Protein AF-A0A259NGF2-F1 (afdb_monomer)

Solvent-accessible surface area (backbone atoms only — not comparable to full-atom values): 19649 Å² total; per-residue (Å²): 135,85,72,64,68,52,75,46,75,50,75,58,101,87,48,76,48,79,45,76,46,50,51,62,64,64,76,50,64,37,32,27,68,75,97,72,79,84,82,72,77,54,43,56,58,36,46,52,49,47,63,72,70,67,74,50,54,93,44,40,36,38,16,51,45,33,47,58,28,51,55,62,49,45,49,50,32,58,52,32,48,49,57,70,50,36,48,22,69,41,73,74,55,85,79,65,68,74,64,98,78,68,91,61,88,52,49,34,43,91,66,33,45,16,44,72,60,37,75,73,42,73,38,68,68,48,46,49,51,53,49,51,53,52,50,57,43,50,52,48,24,52,55,27,36,69,77,36,72,40,26,75,65,43,37,44,37,36,19,17,69,49,57,68,31,48,53,45,19,56,52,27,43,56,56,57,71,52,64,61,83,47,62,68,43,74,34,50,57,77,74,58,69,50,68,95,72,47,66,50,35,41,34,52,36,57,61,92,50,71,72,71,51,59,81,61,75,61,81,92,67,94,71,80,87,76,83,85,73,88,77,91,73,91,79,92,74,81,74,69,74,73,54,73,82,62,63,84,75,62,84,82,75,53,68,70,62,51,51,52,55,59,70,70,67,62,85,68,58,67,67,57,50,50,47,37,33,51,39,33,51,44,43,54,74,62,37,30,49,21,42,38,35,42,40,36,65,60,85,58,48,45,67,46,27,70,44,78,63,76,43,77,43,85,46,65,68,76,94,44,67,29,32,40,35,30,32,74,28,61,61,78,76,90,126

Sequence (335 aa):
AFPDVRVQAHLTATQITIYLDTSGEALFKRGWRDEKGDAPLKENLAAGILSLTGWRPSQTLFDPMCGSGTFLIEAAQTALSIPPGAIRAGMYGDDAKPSRLAYRPLVTSAHGFGFQRLKPFNDASEQKRWAALKEAALAQMLEKRQQYPDAQSLGISGGDINERLVAMFKGNWQRAQLPDLPVIRQIDALASRPPQNAKDGVMLLNPPYGERLVIKGGRGRDRQSEEDAYDDAEMTEDRFAQNVETGRQSAKRSSRESLKKLQAQEEQDPQFVEFLRQFGQHLKDAFGGWSVFVLTADMALPGQLRIKESKRTPLFNGPLECRLFKFEMHQKRDS

Secondary structure (DSSP, 8-state):
---SS-EEEEE-SS-EEEEE-SS-S-TT--S-----SS-PPPHHHHHHHHHHHT--TTS-EEETT-TT-HHHHHHHHHHTT--TTTTTTTTT-TTS---TT-SS--S-TTT--GGGGSGGGGSHHHHHHHHHHHHHHHHHHHHHHHHS-STTTTTEEEEES-HHHHHHHHHHHHHTT-SSPPEEEE--GGG---GGG-SSEEEEE----THHHHTT-S--------------------SSTTHHHHTTTSTTTSHHHHHHHHHTS----HHHHHHHHHHHHHHHHH-TTEEEEEEES-TTHHHHHT---SEEEEEEETTEEEEEEEEE-PPPP--

Foldseek 3Di:
DQDLWDWDWDDDPPDIDIDTFQARPDLLLLLLADPDDDQDFGLVVLLVVCVVLVDDQQFAEEEAAQQLNSNLLSLLCVLLLPDSNCQLCCLPPPPPPDPPPPPDDRNGVVSHTSNCSDPVVVDPVNVVVSVVVSVVSVVSNVVSCVCVVAQVSSNYEYEHLDPVRLVSNLSSCVSSVGHDDHHYYNDHLLPDFRPPLDLEGEYAYEDDDDPNVVVVPDPDDDDDDDDPDPDDDDDDDDPPVVCPPPPPPPPPPPDPVVVVVVLVPDPPDPVVLVVLCSSLVSCLVHHAHYKYKYKDLDPCSCVSSVFDFPDWDWDDRDPGIIITTIGHHHHDPDD

Radius of gyration: 23.26 Å; Cα contacts (8 Å, |Δi|>4): 456; chains: 1; bounding box: 51×64×57 Å

Nearest PDB structures (foldseek):
  3v97-assembly1_A  TM=9.113E-01  e=1.843E-18  Escherichia coli K-12
  3v8v-assembly1_A  TM=9.005E-01  e=4.287E-18  Escherichia coli K-12
  3v97-assembly2_B  TM=8.957E-01  e=2.746E-17  Escherichia coli K-12
  3ldg-assembly1_A  TM=8.873E-01  e=2.331E-16  Streptococcus mutans UA159
  3v8v-assembly2_B  TM=8.646E-01  e=2.215E-15  Escherichia coli K-12

Mean predicted aligned error: 11.28 Å

pLDDT: mean 79.69, std 23.45, range [25.38, 98.69]

Structure (mmCIF, N/CA/C/O backbone):
data_AF-A0A259NGF2-F1
#
_entry.id   AF-A0A259NGF2-F1
#
loop_
_atom_site.group_PDB
_atom_site.id
_atom_site.type_symbol
_atom_site.label_atom_id
_atom_site.label_alt_id
_atom_site.label_comp_id
_atom_site.label_asym_id
_atom_site.label_entity_id
_atom_site.label_seq_id
_atom_site.pdbx_PDB_ins_code
_atom_site.Cartn_x
_atom_site.Cartn_y
_atom_site.Cartn_z
_atom_site.occupancy
_atom_site.B_iso_or_equiv
_atom_site.auth_seq_id
_atom_site.auth_comp_id
_atom_site.auth_asym_id
_atom_site.auth_atom_id
_atom_site.pdbx_PDB_model_num
ATOM 1 N N . ALA A 1 1 ? 22.163 -18.929 -14.185 1.00 46.19 1 ALA A N 1
ATOM 2 C CA . ALA A 1 1 ? 22.194 -17.910 -15.259 1.00 46.19 1 ALA A CA 1
ATOM 3 C C . ALA A 1 1 ? 20.908 -17.086 -15.205 1.00 46.19 1 ALA A C 1
ATOM 5 O O . ALA A 1 1 ? 19.847 -17.683 -15.067 1.00 46.19 1 ALA A O 1
ATOM 6 N N . PHE A 1 2 ? 20.970 -15.751 -15.264 1.00 54.75 2 PHE A N 1
ATOM 7 C CA . PHE A 1 2 ? 19.768 -14.917 -15.408 1.00 54.75 2 PHE A CA 1
ATOM 8 C C . PHE A 1 2 ? 19.448 -14.794 -16.902 1.00 54.75 2 PHE A C 1
ATOM 10 O O . PHE A 1 2 ? 20.276 -14.247 -17.625 1.00 54.75 2 PHE A O 1
ATOM 17 N N . PRO A 1 3 ? 18.311 -15.321 -17.392 1.00 65.69 3 PRO A N 1
ATOM 18 C CA . PRO A 1 3 ? 17.988 -15.225 -18.807 1.00 65.69 3 PRO A CA 1
ATOM 19 C C . PRO A 1 3 ? 17.717 -13.767 -19.180 1.00 65.69 3 PRO A C 1
ATOM 21 O O . PRO A 1 3 ? 16.955 -13.077 -18.493 1.00 65.69 3 PRO A O 1
ATOM 24 N N . ASP A 1 4 ? 18.286 -13.319 -20.298 1.00 69.06 4 ASP A N 1
ATOM 25 C CA . ASP A 1 4 ? 18.030 -11.977 -20.825 1.00 69.06 4 ASP A CA 1
ATOM 26 C C . ASP A 1 4 ? 16.548 -11.779 -21.154 1.00 69.06 4 ASP A C 1
ATOM 28 O O . ASP A 1 4 ? 15.986 -10.699 -20.960 1.00 69.06 4 ASP A O 1
ATOM 32 N N . VAL A 1 5 ? 15.903 -12.868 -21.577 1.00 74.44 5 VAL A N 1
ATOM 33 C CA . VAL A 1 5 ? 14.526 -12.917 -22.051 1.00 74.44 5 VAL A CA 1
ATOM 34 C C . VAL A 1 5 ? 13.816 -14.115 -21.432 1.00 74.44 5 VAL A C 1
ATOM 36 O O . VAL A 1 5 ? 14.257 -15.251 -21.595 1.00 74.44 5 VAL A O 1
ATOM 39 N N . ARG A 1 6 ? 12.692 -13.884 -20.747 1.00 83.44 6 ARG A N 1
ATOM 40 C CA . ARG A 1 6 ? 11.814 -14.964 -20.275 1.00 83.44 6 ARG A CA 1
ATOM 41 C C . ARG A 1 6 ? 10.646 -15.113 -21.250 1.00 83.44 6 ARG A C 1
ATOM 43 O O . ARG A 1 6 ? 9.921 -14.154 -21.509 1.00 83.44 6 ARG A O 1
ATOM 50 N N . VAL A 1 7 ? 10.472 -16.317 -21.786 1.00 89.00 7 VAL A N 1
ATOM 51 C CA . VAL A 1 7 ? 9.309 -16.696 -22.597 1.00 89.00 7 VAL A CA 1
ATOM 52 C C . VAL A 1 7 ? 8.397 -17.539 -21.720 1.00 89.00 7 VAL A C 1
ATOM 54 O O . VAL A 1 7 ? 8.854 -18.494 -21.097 1.00 89.00 7 VAL A O 1
ATOM 57 N N . GLN A 1 8 ? 7.121 -17.178 -21.648 1.00 90.56 8 GLN A N 1
ATOM 58 C CA . GLN A 1 8 ? 6.124 -17.934 -20.895 1.00 90.56 8 GLN A CA 1
ATOM 59 C C . GLN A 1 8 ? 5.075 -18.502 -21.840 1.00 90.56 8 GLN A C 1
ATOM 61 O O . GLN A 1 8 ? 4.723 -17.870 -22.832 1.00 90.56 8 GLN A O 1
ATOM 66 N N 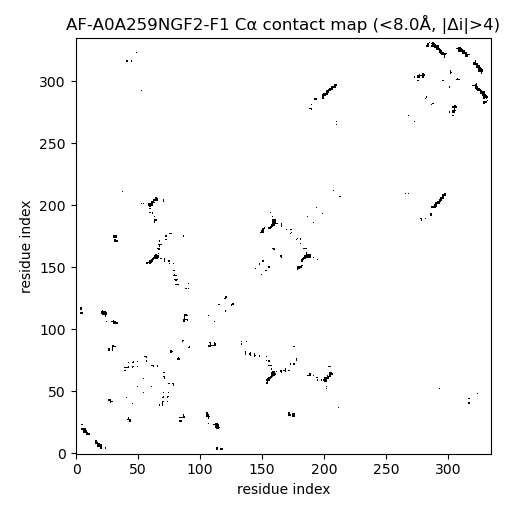. ALA A 1 9 ? 4.545 -19.676 -21.517 1.00 94.44 9 ALA A N 1
ATOM 67 C CA . ALA A 1 9 ? 3.420 -20.263 -22.228 1.00 94.44 9 ALA A CA 1
ATOM 68 C C . ALA A 1 9 ? 2.280 -20.523 -21.242 1.00 94.44 9 ALA A C 1
ATOM 70 O O . ALA A 1 9 ? 2.488 -21.119 -20.187 1.00 94.44 9 ALA A O 1
ATOM 71 N N . HIS A 1 10 ? 1.075 -20.085 -21.594 1.00 96.19 10 HIS A N 1
ATOM 72 C CA . HIS A 1 10 ? -0.148 -20.441 -20.888 1.00 96.19 10 HIS A CA 1
ATOM 73 C C . HIS A 1 10 ? -0.934 -21.431 -21.739 1.00 96.19 10 HIS A C 1
ATOM 75 O O . HIS A 1 10 ? -1.321 -21.119 -22.868 1.00 96.19 10 HIS A O 1
ATOM 81 N N . LEU A 1 11 ? -1.150 -22.625 -21.194 1.00 97.31 11 LEU A N 1
ATOM 82 C CA . LEU A 1 11 ? -1.858 -23.703 -21.864 1.00 97.31 11 LEU A CA 1
ATOM 83 C C . LEU A 1 11 ? -3.270 -23.816 -21.289 1.00 97.31 11 LEU A C 1
ATOM 85 O O . LEU A 1 11 ? -3.462 -23.925 -20.080 1.00 97.31 11 LEU A O 1
ATOM 89 N N . THR A 1 12 ? -4.255 -23.830 -22.175 1.00 95.88 12 THR A N 1
ATOM 90 C CA . THR A 1 12 ? -5.617 -24.285 -21.882 1.00 95.88 12 THR A CA 1
ATOM 91 C C . THR A 1 12 ? -5.826 -25.663 -22.513 1.00 95.88 12 THR A C 1
ATOM 93 O O . THR A 1 12 ? -4.924 -26.199 -23.154 1.00 95.88 12 THR A O 1
ATOM 96 N N . ALA A 1 13 ? -7.019 -26.246 -22.376 1.00 96.38 13 ALA A N 1
ATOM 97 C CA . ALA A 1 13 ? -7.318 -27.557 -22.957 1.00 96.38 13 ALA A CA 1
ATOM 98 C C . ALA A 1 13 ? -7.121 -27.625 -24.487 1.00 96.38 13 ALA A C 1
ATOM 100 O O . ALA A 1 13 ? -6.905 -28.710 -25.018 1.00 96.38 13 ALA A O 1
ATOM 101 N N . THR A 1 14 ? -7.212 -26.494 -25.196 1.00 97.50 14 THR A N 1
ATOM 102 C CA . THR A 1 14 ? -7.206 -26.457 -26.670 1.00 97.50 14 THR A CA 1
ATOM 103 C C . THR A 1 14 ? -6.324 -25.364 -27.270 1.00 97.50 14 THR A C 1
ATOM 105 O O . THR A 1 14 ? -6.258 -25.245 -28.490 1.00 97.50 14 THR A O 1
ATOM 108 N N . GLN A 1 15 ? -5.679 -24.528 -26.453 1.00 97.81 15 GLN A N 1
ATOM 109 C CA . GLN A 1 15 ? -4.900 -23.382 -26.929 1.00 97.81 15 GLN A CA 1
ATOM 110 C C . GLN A 1 15 ? -3.622 -23.208 -26.121 1.00 97.81 15 GLN A C 1
ATOM 112 O O . GLN A 1 15 ? -3.620 -23.403 -24.905 1.00 97.81 15 GLN A O 1
ATOM 117 N N . ILE A 1 16 ? -2.571 -22.759 -26.803 1.00 97.50 16 ILE A N 1
ATOM 118 C CA . ILE A 1 16 ? -1.330 -22.297 -26.189 1.00 97.50 16 ILE A CA 1
ATOM 119 C C . ILE A 1 16 ? -1.172 -20.820 -26.534 1.00 97.50 16 ILE A C 1
ATOM 121 O O . ILE A 1 16 ? -1.153 -20.460 -27.711 1.00 97.50 16 ILE A O 1
ATOM 125 N N . THR A 1 17 ? -1.025 -19.978 -25.515 1.00 97.50 17 THR A N 1
ATOM 126 C CA . THR A 1 17 ? -0.648 -18.573 -25.686 1.00 97.50 17 THR A CA 1
ATOM 127 C C . THR A 1 17 ? 0.783 -18.385 -25.219 1.00 97.50 17 THR A C 1
ATOM 129 O O . THR A 1 17 ? 1.110 -18.720 -24.082 1.00 97.50 17 THR A O 1
ATOM 132 N N . ILE A 1 18 ? 1.630 -17.841 -26.089 1.00 96.25 18 ILE A N 1
ATOM 133 C CA . ILE A 1 18 ? 3.039 -17.572 -25.798 1.00 96.25 18 ILE A CA 1
ATOM 134 C C . ILE A 1 18 ? 3.203 -16.078 -25.511 1.00 96.25 18 ILE A C 1
ATOM 136 O O . ILE A 1 18 ? 2.727 -15.236 -26.271 1.00 96.25 18 ILE A O 1
ATOM 140 N N . TYR A 1 19 ? 3.890 -15.759 -24.420 1.00 93.44 19 TYR A N 1
ATOM 141 C CA . TYR A 1 19 ? 4.164 -14.407 -23.953 1.00 93.44 19 TYR A CA 1
ATOM 142 C C . TYR A 1 19 ? 5.664 -14.162 -23.869 1.00 93.44 19 TYR A C 1
ATOM 144 O O . TYR A 1 19 ? 6.441 -15.040 -23.489 1.00 93.44 19 TYR A O 1
ATOM 152 N N . LEU A 1 20 ? 6.043 -12.920 -24.145 1.00 90.88 20 LEU A N 1
ATOM 153 C CA . LEU A 1 20 ? 7.365 -12.396 -23.850 1.00 90.88 20 LEU A CA 1
ATOM 154 C C . LEU A 1 20 ? 7.289 -11.555 -22.575 1.00 90.88 20 LEU A C 1
ATOM 156 O O . LEU A 1 20 ? 6.502 -10.611 -22.503 1.00 90.88 20 LEU A O 1
ATOM 160 N N . ASP A 1 21 ? 8.089 -11.888 -21.569 1.00 88.75 21 ASP A N 1
ATOM 161 C CA . ASP A 1 21 ? 8.106 -11.156 -20.305 1.00 88.75 21 ASP A CA 1
ATOM 162 C C . ASP A 1 21 ? 8.886 -9.841 -20.441 1.00 88.75 21 ASP A C 1
ATOM 164 O O . ASP A 1 21 ? 10.117 -9.809 -20.505 1.00 88.75 21 ASP A O 1
ATOM 168 N N . THR A 1 22 ? 8.155 -8.729 -20.448 1.00 91.12 22 THR A N 1
ATOM 169 C CA . THR A 1 22 ? 8.719 -7.374 -20.483 1.00 91.12 22 THR A CA 1
ATOM 170 C C . THR A 1 22 ? 9.035 -6.818 -19.094 1.00 91.12 22 THR A C 1
ATOM 172 O O . THR A 1 22 ? 9.692 -5.784 -18.981 1.00 91.12 22 THR A O 1
ATOM 175 N N . SER A 1 23 ? 8.600 -7.485 -18.022 1.00 90.00 23 SER A N 1
ATOM 176 C CA . SER A 1 23 ? 8.782 -7.033 -16.639 1.00 90.00 23 SER A CA 1
ATOM 177 C C . SER A 1 23 ? 10.095 -7.526 -16.041 1.00 90.00 23 SER A C 1
ATOM 179 O O . SER A 1 23 ? 10.758 -6.764 -15.333 1.00 90.00 23 SER A O 1
ATOM 181 N N . GLY A 1 24 ? 10.498 -8.758 -16.360 1.00 86.62 24 GLY A N 1
ATOM 182 C CA . GLY A 1 24 ? 11.634 -9.427 -15.734 1.00 86.62 24 GLY A CA 1
ATOM 183 C C . GLY A 1 24 ? 11.253 -9.933 -14.343 1.00 86.62 24 GLY A C 1
ATOM 184 O O . GLY A 1 24 ? 10.510 -10.900 -14.204 1.00 86.62 24 GLY A O 1
ATOM 185 N N . GLU A 1 25 ? 11.750 -9.291 -13.288 1.00 86.12 25 GLU A N 1
ATOM 186 C CA . GLU A 1 25 ? 11.279 -9.595 -11.933 1.00 86.12 25 GLU A CA 1
ATOM 187 C C . GLU A 1 25 ? 9.819 -9.155 -11.730 1.00 86.12 25 GLU A C 1
ATOM 189 O O . GLU A 1 25 ? 9.335 -8.187 -12.331 1.00 86.12 25 GLU A O 1
ATOM 194 N N . ALA A 1 26 ? 9.108 -9.876 -10.857 1.00 88.56 26 ALA A N 1
ATOM 195 C CA . ALA A 1 26 ? 7.697 -9.627 -10.585 1.00 88.56 26 ALA A CA 1
ATOM 196 C C . ALA A 1 26 ? 7.457 -8.182 -10.114 1.00 88.56 26 ALA A C 1
ATOM 198 O O . ALA A 1 26 ? 8.126 -7.695 -9.207 1.00 88.56 26 ALA A O 1
ATOM 199 N N . LEU A 1 27 ? 6.446 -7.512 -10.681 1.00 92.25 27 LEU A N 1
ATOM 200 C CA . LEU A 1 27 ? 6.213 -6.072 -10.489 1.00 92.25 27 LEU A CA 1
ATOM 201 C C . LEU A 1 27 ? 5.960 -5.637 -9.039 1.00 92.25 27 LEU A C 1
ATOM 203 O O . LEU A 1 27 ? 6.159 -4.463 -8.732 1.00 92.25 27 LEU A O 1
ATOM 207 N N . PHE A 1 28 ? 5.506 -6.536 -8.159 1.00 91.94 28 PHE A N 1
ATOM 208 C CA . PHE A 1 28 ? 5.345 -6.217 -6.737 1.00 91.94 28 PHE A CA 1
ATOM 209 C C . PHE A 1 28 ? 6.696 -5.963 -6.057 1.00 91.94 28 PHE A C 1
ATOM 211 O O . PHE A 1 28 ? 6.763 -5.163 -5.134 1.00 91.94 28 PHE A O 1
ATOM 218 N N . LYS A 1 29 ? 7.792 -6.546 -6.558 1.00 89.19 29 LYS A N 1
ATOM 219 C CA . LYS A 1 29 ? 9.143 -6.259 -6.075 1.00 89.19 29 LYS A CA 1
ATOM 220 C C . LYS A 1 29 ? 9.576 -4.869 -6.547 1.00 89.19 29 LYS A C 1
ATOM 222 O O . LYS A 1 29 ? 10.250 -4.715 -7.563 1.00 89.19 29 LYS A O 1
ATOM 227 N N . ARG A 1 30 ? 9.190 -3.841 -5.793 1.00 90.31 30 ARG A N 1
ATOM 228 C CA . ARG A 1 30 ? 9.494 -2.432 -6.103 1.00 90.31 30 ARG A CA 1
ATOM 229 C C . ARG A 1 30 ? 10.983 -2.083 -5.990 1.00 90.31 30 ARG A C 1
ATOM 231 O O . ARG A 1 30 ? 11.398 -1.044 -6.486 1.00 90.31 30 ARG A O 1
ATOM 238 N N . GLY A 1 31 ? 11.765 -2.927 -5.311 1.00 87.00 31 GLY A N 1
ATOM 239 C CA . GLY A 1 31 ? 13.192 -2.722 -5.036 1.00 87.00 31 GLY A CA 1
ATOM 240 C C . GLY A 1 31 ? 13.496 -2.142 -3.656 1.00 87.00 31 GLY A C 1
ATOM 241 O O . GLY A 1 31 ? 14.649 -2.143 -3.238 1.00 87.00 31 GLY A O 1
ATOM 242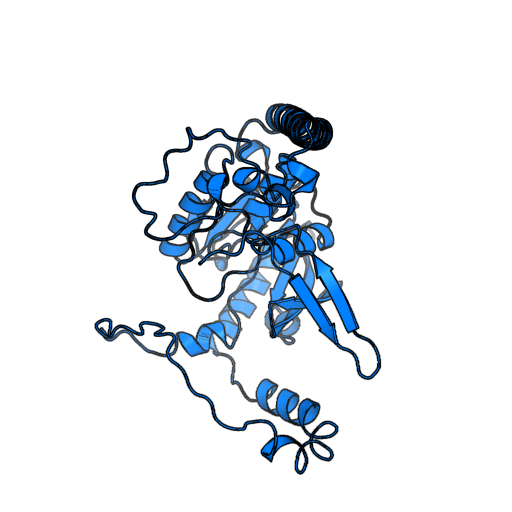 N N . TRP A 1 32 ? 12.477 -1.701 -2.914 1.00 88.31 32 TRP A N 1
ATOM 243 C CA . TRP A 1 32 ? 12.674 -1.074 -1.613 1.00 88.31 32 TRP A CA 1
ATOM 244 C C . TRP A 1 32 ? 12.545 -2.010 -0.428 1.00 88.31 32 TRP A C 1
ATOM 246 O O . TRP A 1 32 ? 12.869 -1.546 0.648 1.00 88.31 32 TRP A O 1
ATOM 256 N N . ARG A 1 33 ? 12.064 -3.255 -0.550 1.00 87.31 33 ARG A N 1
ATOM 257 C CA . ARG A 1 33 ? 11.862 -4.169 0.594 1.00 87.31 33 ARG A CA 1
ATOM 258 C C . ARG A 1 33 ? 13.093 -5.045 0.841 1.00 87.31 33 ARG A C 1
ATOM 260 O O . ARG A 1 33 ? 13.610 -5.634 -0.098 1.00 87.31 33 ARG A O 1
ATOM 267 N N . ASP A 1 34 ? 13.502 -5.181 2.103 1.00 77.25 34 ASP A N 1
ATOM 268 C CA . ASP A 1 34 ? 14.473 -6.200 2.531 1.00 77.25 34 ASP A CA 1
ATOM 269 C C . ASP A 1 34 ? 13.677 -7.461 2.891 1.00 77.25 34 ASP A C 1
ATOM 271 O O . ASP A 1 34 ? 12.761 -7.401 3.718 1.00 77.25 34 ASP A O 1
ATOM 275 N N . GLU A 1 35 ? 13.952 -8.580 2.220 1.00 64.44 35 GLU A N 1
ATOM 276 C CA . GLU A 1 35 ? 13.219 -9.841 2.381 1.00 64.44 35 GLU A CA 1
ATOM 277 C C . GLU A 1 35 ? 13.658 -10.556 3.668 1.00 64.44 35 GLU A C 1
ATOM 279 O O . GLU A 1 35 ? 14.365 -11.565 3.649 1.00 64.44 35 GLU A O 1
ATOM 284 N N . LYS A 1 36 ? 13.239 -10.010 4.813 1.00 58.81 36 LYS A N 1
ATOM 285 C CA . LYS A 1 36 ? 13.369 -10.648 6.126 1.00 58.81 36 LYS A CA 1
ATOM 286 C C . LYS A 1 36 ? 11.996 -10.737 6.783 1.00 58.81 36 LYS A C 1
ATOM 288 O O . LYS A 1 36 ? 11.305 -9.730 6.900 1.00 58.81 36 LYS A O 1
ATOM 293 N N . GLY A 1 37 ? 11.613 -11.934 7.222 1.00 59.84 37 GLY A N 1
ATOM 294 C CA . GLY A 1 37 ? 10.379 -12.194 7.971 1.00 59.84 37 GLY A CA 1
ATOM 295 C C . GLY A 1 37 ? 9.288 -12.936 7.192 1.00 59.84 37 GLY A C 1
ATOM 296 O O . GLY A 1 37 ? 9.344 -13.072 5.971 1.00 59.84 37 GLY A O 1
ATOM 297 N N . ASP A 1 38 ? 8.285 -13.412 7.931 1.00 56.12 38 ASP A N 1
ATOM 298 C CA . ASP A 1 38 ? 7.248 -14.309 7.415 1.00 56.12 38 ASP A CA 1
ATOM 299 C C . ASP A 1 38 ? 6.242 -13.576 6.510 1.00 56.12 38 ASP A C 1
ATOM 301 O O . ASP A 1 38 ? 5.507 -12.682 6.945 1.00 56.12 38 ASP A O 1
ATOM 305 N N . ALA A 1 39 ? 6.218 -13.979 5.234 1.00 64.94 39 ALA A N 1
ATOM 306 C CA . ALA A 1 39 ? 5.221 -13.656 4.208 1.00 64.94 39 ALA A CA 1
ATOM 307 C C . ALA A 1 39 ? 4.633 -12.223 4.279 1.00 64.94 39 ALA A C 1
ATOM 309 O O . ALA A 1 39 ? 3.452 -12.050 4.597 1.00 64.94 39 ALA A O 1
ATOM 310 N N . PRO A 1 40 ? 5.396 -11.155 3.997 1.00 76.00 40 PRO A N 1
ATOM 311 C CA . PRO A 1 40 ? 4.852 -9.795 3.963 1.00 76.00 40 PRO A CA 1
ATOM 312 C C . PRO A 1 40 ? 3.748 -9.639 2.898 1.00 76.00 40 PRO A C 1
ATOM 314 O O . PRO A 1 40 ? 3.755 -10.313 1.869 1.00 76.00 40 PRO A O 1
ATOM 317 N N . LEU A 1 41 ? 2.787 -8.737 3.144 1.00 89.12 41 LEU A N 1
ATOM 318 C CA . LEU A 1 41 ? 1.766 -8.370 2.155 1.00 89.12 41 LEU A CA 1
ATOM 319 C C . LEU A 1 41 ? 2.450 -7.851 0.882 1.00 89.12 41 LEU A C 1
ATOM 321 O O . LEU A 1 41 ? 3.278 -6.940 0.976 1.00 89.12 41 LEU A O 1
ATOM 325 N N . LYS A 1 42 ? 2.084 -8.399 -0.285 1.00 92.19 42 LYS A N 1
ATOM 326 C CA . LYS A 1 42 ? 2.609 -7.939 -1.580 1.00 92.19 42 LYS A CA 1
ATOM 327 C C . LYS A 1 42 ? 2.209 -6.486 -1.846 1.00 92.19 42 LYS A C 1
ATOM 329 O O . LYS A 1 42 ? 1.065 -6.090 -1.640 1.00 92.19 42 LYS A O 1
ATOM 334 N N . GLU A 1 43 ? 3.145 -5.713 -2.373 1.00 95.38 43 GLU A N 1
ATOM 335 C CA . GLU A 1 43 ? 3.048 -4.275 -2.633 1.00 95.38 43 GLU A CA 1
ATOM 336 C C . GLU A 1 43 ? 1.911 -3.930 -3.595 1.00 95.38 43 GLU A C 1
ATOM 338 O O . GLU A 1 43 ? 1.110 -3.039 -3.338 1.00 95.38 43 GLU A O 1
ATOM 343 N N . ASN A 1 44 ? 1.769 -4.693 -4.678 1.00 96.38 44 ASN A N 1
ATOM 344 C CA . ASN A 1 44 ? 0.691 -4.484 -5.642 1.00 96.38 44 ASN A CA 1
ATOM 345 C C . ASN A 1 44 ? -0.704 -4.744 -5.045 1.00 96.38 44 ASN A C 1
ATOM 347 O O . ASN A 1 44 ? -1.648 -4.029 -5.378 1.00 96.38 44 ASN A O 1
ATOM 351 N N . LEU A 1 45 ? -0.836 -5.728 -4.149 1.00 96.94 45 LEU A N 1
ATOM 352 C CA . LEU A 1 45 ? -2.073 -5.969 -3.410 1.00 96.94 45 LEU A CA 1
ATOM 353 C C . LEU A 1 45 ? -2.357 -4.814 -2.443 1.00 96.94 45 LEU A C 1
ATOM 355 O O . LEU A 1 45 ? -3.492 -4.350 -2.376 1.00 96.94 45 LEU A O 1
ATOM 359 N N . ALA A 1 46 ? -1.335 -4.308 -1.750 1.00 97.62 46 ALA A N 1
ATOM 360 C CA . ALA A 1 46 ? -1.472 -3.152 -0.871 1.00 97.62 46 ALA A CA 1
ATOM 361 C C . ALA A 1 46 ? -1.932 -1.891 -1.628 1.00 97.62 46 ALA A C 1
ATOM 363 O O . ALA A 1 46 ? -2.889 -1.245 -1.202 1.00 97.62 46 ALA A O 1
ATOM 364 N N . ALA A 1 47 ? -1.333 -1.591 -2.786 1.00 98.00 47 ALA A N 1
ATOM 365 C CA . ALA A 1 47 ? -1.752 -0.491 -3.660 1.00 98.00 47 ALA A CA 1
ATOM 366 C C . ALA A 1 47 ? -3.196 -0.652 -4.174 1.00 98.00 47 ALA A C 1
ATOM 368 O O . ALA A 1 47 ? -3.972 0.308 -4.204 1.00 98.00 47 ALA A O 1
ATOM 369 N N . GLY A 1 48 ? -3.588 -1.879 -4.537 1.00 98.06 48 GLY A N 1
ATOM 370 C CA . GLY A 1 48 ? -4.963 -2.189 -4.930 1.00 98.06 48 GLY A CA 1
ATOM 371 C C . GLY A 1 48 ? -5.962 -1.969 -3.790 1.00 98.06 48 GLY A C 1
ATOM 372 O O . GLY A 1 48 ? -7.011 -1.364 -3.996 1.00 98.06 48 GLY A O 1
ATOM 373 N N . ILE A 1 49 ? -5.622 -2.392 -2.570 1.00 98.44 49 ILE A N 1
ATOM 374 C CA . ILE A 1 49 ? -6.454 -2.176 -1.379 1.00 98.44 49 ILE A CA 1
ATOM 375 C C . ILE A 1 49 ? -6.583 -0.688 -1.054 1.00 98.44 49 ILE A C 1
ATOM 377 O O . ILE A 1 49 ? -7.699 -0.236 -0.820 1.00 98.44 49 ILE A O 1
ATOM 381 N N . LEU A 1 50 ? -5.491 0.083 -1.094 1.00 98.12 50 LEU A N 1
ATOM 382 C CA . LEU A 1 50 ? -5.535 1.542 -0.925 1.00 98.12 50 LEU A CA 1
ATOM 383 C C . LEU A 1 50 ? -6.490 2.198 -1.930 1.00 98.12 50 LEU A C 1
ATOM 385 O O . LEU A 1 50 ? -7.292 3.049 -1.561 1.00 98.12 50 LEU A O 1
ATOM 389 N N . SER A 1 51 ? -6.481 1.745 -3.185 1.00 97.56 51 SER A N 1
ATOM 390 C CA . SER A 1 51 ? -7.424 2.236 -4.198 1.00 97.56 51 SER A CA 1
ATOM 391 C C . SER A 1 51 ? -8.883 1.898 -3.849 1.00 97.56 51 SER A C 1
ATOM 393 O O . SER A 1 51 ? -9.785 2.693 -4.107 1.00 97.56 51 SER A O 1
ATOM 395 N N . LEU A 1 52 ? -9.133 0.742 -3.221 1.00 98.00 52 LEU A N 1
ATOM 396 C CA . LEU A 1 52 ? -10.466 0.323 -2.769 1.00 98.00 52 LEU A CA 1
ATOM 397 C C . LEU A 1 52 ? -10.966 1.082 -1.533 1.00 98.00 52 LEU A C 1
ATOM 399 O O . LEU A 1 52 ? -12.183 1.141 -1.331 1.00 98.00 52 LEU A O 1
ATOM 403 N N . THR A 1 53 ? -10.072 1.635 -0.704 1.00 98.00 53 THR A N 1
ATOM 404 C CA . THR A 1 53 ? -10.483 2.435 0.463 1.00 98.00 53 THR A CA 1
ATOM 405 C C . THR A 1 53 ? -11.035 3.798 0.057 1.00 98.00 53 THR A C 1
ATOM 407 O O . THR A 1 53 ? -11.835 4.376 0.792 1.00 98.00 53 THR A O 1
ATOM 410 N N . GLY A 1 54 ? -10.642 4.295 -1.121 1.00 96.19 54 GLY A N 1
ATOM 411 C CA . GLY A 1 54 ? -10.953 5.646 -1.580 1.00 96.19 54 GLY A CA 1
ATOM 412 C C . GLY A 1 54 ? -10.121 6.733 -0.894 1.00 96.19 54 GLY A C 1
ATOM 413 O O . GLY A 1 54 ? -10.438 7.910 -1.063 1.00 96.19 54 GLY A O 1
ATOM 414 N N . TRP A 1 55 ? -9.082 6.352 -0.139 1.00 98.00 55 TRP A N 1
ATOM 415 C CA . TRP A 1 55 ? -8.150 7.286 0.488 1.00 98.00 55 TRP A CA 1
ATOM 416 C C . TRP A 1 55 ? -7.503 8.205 -0.552 1.00 98.00 55 TRP A C 1
ATOM 418 O O . TRP A 1 55 ? -7.133 7.776 -1.649 1.00 98.00 55 TRP A O 1
ATOM 428 N N . ARG A 1 56 ? -7.347 9.478 -0.189 1.00 95.62 56 ARG A N 1
ATOM 429 C CA . ARG A 1 56 ? -6.641 10.489 -0.980 1.00 95.62 56 ARG A CA 1
ATOM 430 C C . ARG A 1 56 ? -5.490 11.088 -0.166 1.00 95.62 56 ARG A C 1
ATOM 432 O O . ARG A 1 56 ? -5.661 11.255 1.036 1.00 95.62 56 ARG A O 1
ATOM 439 N N . PRO A 1 57 ? -4.385 11.520 -0.802 1.00 92.94 57 PRO A N 1
ATOM 440 C CA . PRO A 1 57 ? -3.211 12.077 -0.115 1.00 92.94 57 PRO A CA 1
ATOM 441 C C . PRO A 1 57 ? -3.462 13.239 0.859 1.00 92.94 57 PRO A C 1
ATOM 443 O O . PRO A 1 57 ? -2.653 13.477 1.742 1.00 92.94 57 PRO A O 1
ATOM 446 N N . SER A 1 58 ? -4.565 13.980 0.717 1.00 89.31 58 SER A N 1
ATOM 447 C CA . SER A 1 58 ? -4.947 15.054 1.646 1.00 89.31 58 SER A CA 1
ATOM 448 C C . SER A 1 58 ? -5.643 14.562 2.923 1.00 89.31 58 SER A C 1
ATOM 450 O O . SER A 1 58 ? -5.992 15.377 3.771 1.00 89.31 58 SER A O 1
ATOM 452 N N . GLN A 1 59 ? -5.933 13.264 3.033 1.00 95.31 59 GLN A N 1
ATOM 453 C CA . GLN A 1 59 ? -6.619 12.659 4.171 1.00 95.31 59 GLN A CA 1
ATOM 454 C C . GLN A 1 59 ? -5.621 11.939 5.071 1.00 95.31 59 GLN A C 1
ATOM 456 O O . GLN A 1 59 ? -4.713 11.262 4.588 1.00 95.31 59 GLN A O 1
ATOM 461 N N . THR A 1 60 ? -5.856 11.995 6.380 1.00 97.38 60 THR A N 1
ATOM 462 C CA . THR A 1 60 ? -5.068 11.237 7.353 1.00 97.38 60 THR A CA 1
ATOM 463 C C . THR A 1 60 ? -5.167 9.736 7.074 1.00 97.38 60 THR A C 1
ATOM 465 O O . THR A 1 60 ? -6.270 9.193 6.973 1.00 97.38 60 THR A O 1
ATOM 468 N N . LEU A 1 61 ? -4.017 9.065 6.985 1.00 98.50 61 LEU A N 1
ATOM 469 C CA . LEU A 1 61 ? -3.902 7.610 6.910 1.00 98.50 61 LEU A CA 1
ATOM 470 C C . LEU A 1 61 ? -3.191 7.084 8.153 1.00 98.50 61 LEU A C 1
ATOM 472 O O . LEU A 1 61 ? -2.107 7.553 8.512 1.00 98.50 61 LEU A O 1
ATOM 476 N N . PHE A 1 62 ? -3.786 6.077 8.785 1.00 98.50 62 PHE A N 1
ATOM 477 C CA . PHE A 1 62 ? -3.234 5.464 9.984 1.00 98.50 62 PHE A CA 1
ATOM 478 C C . PHE A 1 62 ? -3.261 3.935 9.920 1.00 98.50 62 PHE A C 1
ATOM 480 O O . PHE A 1 62 ? -4.293 3.340 9.615 1.00 98.50 62 PHE A O 1
ATOM 487 N N . ASP A 1 63 ? -2.141 3.296 10.252 1.00 98.12 63 ASP A N 1
ATOM 488 C CA . ASP A 1 63 ? -2.057 1.841 10.431 1.00 98.12 63 ASP A CA 1
ATOM 489 C C . ASP A 1 63 ? -1.505 1.509 11.833 1.00 98.12 63 ASP A C 1
ATOM 491 O O . ASP A 1 63 ? -0.301 1.656 12.060 1.00 98.12 63 ASP A O 1
ATOM 495 N N . PRO A 1 64 ? -2.350 1.095 12.800 1.00 97.00 64 PRO A N 1
ATOM 496 C CA . PRO A 1 64 ? -1.922 0.776 14.167 1.00 97.00 64 PRO A CA 1
ATOM 497 C C . PRO A 1 64 ? -1.221 -0.584 14.306 1.00 97.00 64 PRO A C 1
ATOM 499 O O . PRO A 1 64 ? -0.803 -0.928 15.412 1.00 97.00 64 PRO A O 1
ATOM 502 N N . MET A 1 65 ? -1.141 -1.375 13.231 1.00 95.31 65 MET A N 1
ATOM 503 C CA . MET A 1 65 ? -0.449 -2.667 13.176 1.00 95.31 65 MET A CA 1
ATOM 504 C C . MET A 1 65 ? 0.340 -2.753 11.866 1.00 95.31 65 MET A C 1
ATOM 506 O O . MET A 1 65 ? 0.159 -3.663 11.053 1.00 95.31 65 MET A O 1
ATOM 510 N N . CYS A 1 66 ? 1.192 -1.750 11.643 1.00 94.56 66 CYS A N 1
ATOM 511 C CA . CYS A 1 66 ? 1.781 -1.494 10.336 1.00 94.56 66 CYS A CA 1
ATOM 512 C C . CYS A 1 66 ? 2.792 -2.553 9.898 1.00 94.56 66 CYS A C 1
ATOM 514 O O . CYS A 1 66 ? 3.113 -2.653 8.710 1.00 94.56 66 CYS A O 1
ATOM 516 N N . GLY A 1 67 ? 3.331 -3.344 10.824 1.00 92.81 67 GLY A N 1
ATOM 517 C CA . GLY A 1 67 ? 4.409 -4.278 10.560 1.00 92.81 67 GLY A CA 1
ATOM 518 C C . GLY A 1 67 ? 5.579 -3.589 9.856 1.00 92.81 67 GLY A C 1
ATOM 519 O O . GLY A 1 67 ? 6.072 -2.552 10.287 1.00 92.81 67 GLY A O 1
ATOM 520 N N . SER A 1 68 ? 5.996 -4.143 8.715 1.00 92.25 68 SER A N 1
ATOM 521 C CA . SER A 1 68 ? 7.041 -3.553 7.859 1.00 92.25 68 SER A CA 1
ATOM 522 C C . SER A 1 68 ? 6.567 -2.369 6.984 1.00 92.25 68 SER A C 1
ATOM 524 O O . SER A 1 68 ? 7.346 -1.869 6.171 1.00 92.25 68 SER A O 1
ATOM 526 N N . GLY A 1 69 ? 5.296 -1.969 7.149 1.00 94.81 69 GLY A N 1
ATOM 527 C CA . GLY A 1 69 ? 4.548 -0.825 6.600 1.00 94.81 69 GLY A CA 1
ATOM 528 C C . GLY A 1 69 ? 4.376 -0.756 5.095 1.00 94.81 69 GLY A C 1
ATOM 529 O O . GLY A 1 69 ? 4.496 0.313 4.501 1.00 94.81 69 GLY A O 1
ATOM 530 N N . THR A 1 70 ? 4.005 -1.883 4.486 1.00 96.06 70 THR A N 1
ATOM 531 C CA . THR A 1 70 ? 3.643 -1.941 3.065 1.00 96.06 70 THR A CA 1
ATOM 532 C C . THR A 1 70 ? 2.557 -0.931 2.686 1.00 96.06 70 THR A C 1
ATOM 534 O O . THR A 1 70 ? 2.718 -0.237 1.688 1.00 96.06 70 THR A O 1
ATOM 537 N N . PHE A 1 71 ? 1.472 -0.816 3.466 1.00 97.75 71 PHE A N 1
ATOM 538 C CA . PHE A 1 71 ? 0.397 0.134 3.154 1.00 97.75 71 PHE A CA 1
ATOM 539 C C . PHE A 1 71 ? 0.882 1.580 3.189 1.00 97.75 71 PHE A C 1
ATOM 541 O O . PHE A 1 71 ? 0.636 2.329 2.252 1.00 97.75 71 PHE A O 1
ATOM 548 N N . LEU A 1 72 ? 1.611 1.966 4.236 1.00 98.12 72 LEU A N 1
ATOM 549 C CA . LEU A 1 72 ? 2.069 3.344 4.403 1.00 98.12 72 LEU A CA 1
ATOM 550 C C . LEU A 1 72 ? 3.092 3.742 3.327 1.00 98.12 72 LEU A C 1
ATOM 552 O O . LEU A 1 72 ? 3.056 4.868 2.841 1.00 98.12 72 LEU A O 1
ATOM 556 N N . ILE A 1 73 ? 3.962 2.816 2.906 1.00 98.00 73 ILE A N 1
ATOM 557 C CA . ILE A 1 73 ? 4.936 3.061 1.832 1.00 98.00 73 ILE A CA 1
ATOM 558 C C . ILE A 1 73 ? 4.246 3.184 0.467 1.00 98.00 73 ILE A C 1
ATOM 560 O O . ILE A 1 73 ? 4.518 4.143 -0.254 1.00 98.00 73 ILE A O 1
ATOM 564 N N . GLU A 1 74 ? 3.327 2.280 0.106 1.00 98.25 74 GLU A N 1
ATOM 565 C CA . GLU A 1 74 ? 2.595 2.395 -1.170 1.00 98.25 74 GLU A CA 1
ATOM 566 C C . GLU A 1 74 ? 1.688 3.643 -1.187 1.00 98.25 74 GLU A C 1
ATOM 568 O O . GLU A 1 74 ? 1.542 4.285 -2.229 1.00 98.25 74 GLU A O 1
ATOM 573 N N . ALA A 1 75 ? 1.127 4.044 -0.039 1.00 98.50 75 ALA A N 1
ATOM 574 C CA . ALA A 1 75 ? 0.369 5.288 0.096 1.00 98.50 75 ALA A CA 1
ATOM 575 C C . ALA A 1 75 ? 1.253 6.523 -0.134 1.00 98.50 75 ALA A C 1
ATOM 577 O O . ALA A 1 75 ? 0.884 7.407 -0.907 1.00 98.50 75 ALA A O 1
ATOM 578 N N . ALA A 1 76 ? 2.446 6.559 0.465 1.00 98.25 76 ALA A N 1
ATOM 579 C CA . ALA A 1 76 ? 3.404 7.644 0.269 1.00 98.25 76 ALA A CA 1
ATOM 580 C C . ALA A 1 76 ? 3.895 7.726 -1.185 1.00 98.25 76 ALA A C 1
ATOM 582 O O . ALA A 1 76 ? 3.944 8.812 -1.760 1.00 98.25 76 ALA A O 1
ATOM 583 N N . GLN A 1 77 ? 4.190 6.583 -1.817 1.00 97.56 77 GLN A N 1
ATOM 584 C CA . GLN A 1 77 ? 4.549 6.539 -3.238 1.00 97.56 77 GLN A CA 1
ATOM 585 C C . GLN A 1 77 ? 3.407 7.037 -4.129 1.00 97.56 77 GLN A C 1
ATOM 587 O O . GLN A 1 77 ? 3.651 7.805 -5.057 1.00 97.56 77 GLN A O 1
ATOM 592 N N . THR A 1 78 ? 2.161 6.677 -3.808 1.00 97.81 78 THR A N 1
ATOM 593 C CA . THR A 1 78 ? 0.972 7.174 -4.515 1.00 97.81 78 THR A CA 1
ATOM 594 C C . THR A 1 78 ? 0.834 8.693 -4.375 1.00 97.81 78 THR A C 1
ATOM 596 O O . THR A 1 78 ? 0.660 9.388 -5.375 1.00 97.81 78 THR A O 1
ATOM 599 N N . ALA A 1 79 ? 0.962 9.226 -3.157 1.00 97.88 79 ALA A N 1
ATOM 600 C CA . ALA A 1 79 ? 0.870 10.662 -2.886 1.00 97.88 79 ALA A CA 1
ATOM 601 C C . ALA A 1 79 ? 1.937 11.474 -3.630 1.00 97.88 79 ALA A C 1
ATOM 603 O O . ALA A 1 79 ? 1.633 12.499 -4.242 1.00 97.88 79 ALA A O 1
ATOM 604 N N . LEU A 1 80 ? 3.171 10.973 -3.639 1.00 96.38 80 LEU A N 1
ATOM 605 C CA . LEU A 1 80 ? 4.313 11.608 -4.293 1.00 96.38 80 LEU A CA 1
ATOM 606 C C . LEU A 1 80 ? 4.399 11.314 -5.796 1.00 96.38 80 LEU A C 1
ATOM 608 O O . LEU A 1 80 ? 5.375 11.704 -6.432 1.00 96.38 80 LEU A O 1
ATOM 612 N N . SER A 1 81 ? 3.408 10.612 -6.362 1.00 96.62 81 SER A N 1
ATOM 613 C CA . SER A 1 81 ? 3.414 10.147 -7.758 1.00 96.62 81 SER A CA 1
ATOM 614 C C . SER A 1 81 ? 4.717 9.436 -8.143 1.00 96.62 81 SER A C 1
ATOM 616 O O . SER A 1 81 ? 5.194 9.546 -9.269 1.00 96.62 81 SER A O 1
ATOM 618 N N . ILE A 1 82 ? 5.303 8.698 -7.197 1.00 95.44 82 ILE A N 1
ATOM 619 C CA . ILE A 1 82 ? 6.488 7.876 -7.426 1.00 95.44 82 ILE A CA 1
ATOM 620 C C . ILE A 1 82 ? 6.049 6.640 -8.214 1.00 95.44 82 ILE A C 1
ATOM 622 O O . ILE A 1 82 ? 5.243 5.852 -7.709 1.00 95.44 82 ILE A O 1
ATOM 626 N N . PRO A 1 83 ? 6.578 6.413 -9.431 1.00 95.75 83 PRO A N 1
ATOM 627 C CA . PRO A 1 83 ? 6.245 5.218 -10.183 1.00 95.75 83 PRO A CA 1
ATOM 628 C C . PRO A 1 83 ? 6.646 3.955 -9.411 1.00 95.75 83 PRO A C 1
ATOM 630 O O . PRO A 1 83 ? 7.760 3.885 -8.886 1.00 95.75 83 PRO A O 1
ATOM 633 N N . PRO A 1 84 ? 5.835 2.884 -9.442 1.00 94.75 84 PRO A N 1
ATOM 634 C CA . PRO A 1 84 ? 6.172 1.622 -8.775 1.00 94.75 84 PRO A CA 1
ATOM 635 C C . PRO A 1 84 ? 7.479 0.994 -9.289 1.00 94.75 84 PRO A C 1
ATOM 637 O O . PRO A 1 84 ? 8.089 0.165 -8.621 1.00 94.75 84 PRO A O 1
ATOM 640 N N . GLY A 1 85 ? 7.905 1.362 -10.499 1.00 92.50 85 GLY A N 1
ATOM 641 C CA . GLY A 1 85 ? 9.159 0.921 -11.096 1.00 92.50 85 GLY A CA 1
ATOM 642 C C . GLY A 1 85 ? 10.325 1.898 -10.950 1.00 92.50 85 GLY A C 1
ATOM 643 O O . GLY A 1 85 ? 11.322 1.661 -11.615 1.00 92.50 85 GLY A O 1
ATOM 644 N N . ALA A 1 86 ? 10.232 2.975 -10.161 1.00 91.06 86 ALA A N 1
ATOM 645 C CA . ALA A 1 86 ? 11.226 4.057 -10.161 1.00 91.06 86 ALA A CA 1
ATOM 646 C C . ALA A 1 86 ? 12.653 3.598 -9.803 1.00 91.06 86 ALA A C 1
ATOM 648 O O . ALA A 1 86 ? 13.608 3.9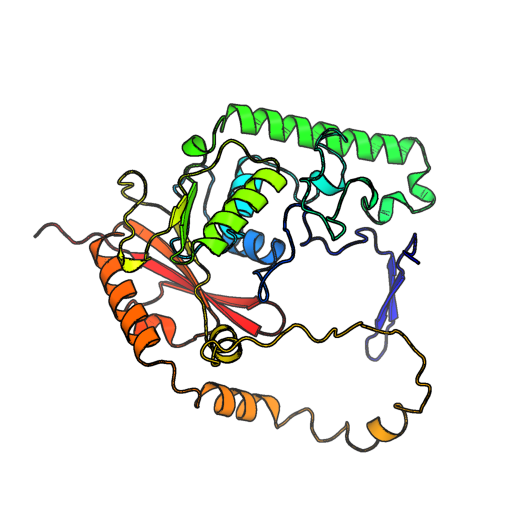42 -10.500 1.00 91.06 86 ALA A O 1
ATOM 649 N N . ILE A 1 87 ? 12.795 2.759 -8.768 1.00 87.81 87 ILE A N 1
ATOM 650 C CA . ILE A 1 87 ? 14.090 2.180 -8.366 1.00 87.81 87 ILE A CA 1
ATOM 651 C C . ILE A 1 87 ? 14.628 1.272 -9.476 1.00 87.81 87 ILE A C 1
ATOM 653 O O . ILE A 1 87 ? 15.765 1.419 -9.918 1.00 87.81 87 ILE A O 1
ATOM 657 N N . ARG A 1 88 ? 13.777 0.382 -9.995 1.00 85.50 88 ARG A N 1
ATOM 658 C CA . ARG A 1 88 ? 14.118 -0.524 -11.100 1.00 85.50 88 ARG A CA 1
ATOM 659 C C . ARG A 1 88 ? 14.478 0.216 -12.392 1.00 85.50 88 ARG A C 1
ATOM 661 O O . ARG A 1 88 ? 15.319 -0.247 -13.148 1.00 85.50 88 ARG A O 1
ATOM 668 N N . ALA A 1 89 ? 13.857 1.362 -12.646 1.00 88.75 89 ALA A N 1
ATOM 669 C CA . ALA A 1 89 ? 14.128 2.222 -13.793 1.00 88.75 89 ALA A CA 1
ATOM 670 C C . ALA A 1 89 ? 15.430 3.035 -13.648 1.00 88.75 89 ALA A C 1
ATOM 672 O O . ALA A 1 89 ? 15.810 3.734 -14.592 1.00 88.75 89 ALA A O 1
ATOM 673 N N . GLY A 1 90 ? 16.086 2.978 -12.481 1.00 85.25 90 GLY A N 1
ATOM 674 C CA . GLY A 1 90 ? 17.285 3.758 -12.178 1.00 85.25 90 GLY A CA 1
ATOM 675 C C . GLY A 1 90 ? 17.026 5.262 -12.097 1.00 85.25 90 GLY A C 1
ATOM 676 O O . GLY A 1 90 ? 17.882 6.048 -12.483 1.00 85.25 90 GLY A O 1
ATOM 677 N N . MET A 1 91 ? 15.840 5.687 -11.644 1.00 84.44 91 MET A N 1
ATOM 678 C CA . MET A 1 91 ? 15.467 7.112 -11.618 1.00 84.44 91 MET A CA 1
ATOM 679 C C . MET A 1 91 ? 16.177 7.934 -10.531 1.00 84.44 91 MET A C 1
ATOM 681 O O . MET A 1 91 ? 16.137 9.158 -10.585 1.00 84.44 91 MET A O 1
ATOM 685 N N . TYR A 1 92 ? 16.818 7.287 -9.555 1.00 73.38 92 TYR A N 1
ATOM 686 C CA . TYR A 1 92 ? 17.468 7.950 -8.415 1.00 73.38 92 TYR A CA 1
ATOM 687 C C . TYR A 1 92 ? 19.003 8.018 -8.527 1.00 73.38 92 TYR A C 1
ATOM 689 O O . TYR A 1 92 ? 19.659 8.411 -7.567 1.00 73.38 92 TYR A O 1
ATOM 697 N N . GLY A 1 93 ? 19.567 7.647 -9.684 1.00 59.56 93 GLY A N 1
ATOM 698 C CA . GLY A 1 93 ? 21.016 7.531 -9.889 1.00 59.56 93 GLY A CA 1
ATOM 699 C C . GLY A 1 93 ? 21.643 6.323 -9.178 1.00 59.56 93 GLY A C 1
ATOM 700 O O . GLY A 1 93 ? 20.989 5.636 -8.392 1.00 59.56 93 GLY A O 1
ATOM 701 N N . ASP A 1 94 ? 22.925 6.069 -9.454 1.00 52.31 94 ASP A N 1
ATOM 702 C CA . ASP A 1 94 ? 23.727 5.029 -8.782 1.00 52.31 94 ASP A CA 1
ATOM 703 C C . ASP A 1 94 ? 24.229 5.478 -7.387 1.00 52.31 94 ASP A C 1
ATOM 705 O O . ASP A 1 94 ? 24.826 4.699 -6.644 1.00 52.31 94 ASP A O 1
ATOM 709 N N . ASP A 1 95 ? 23.943 6.727 -6.998 1.00 41.22 95 ASP A N 1
ATOM 710 C CA . ASP A 1 95 ? 24.403 7.356 -5.751 1.00 41.22 95 ASP A CA 1
ATOM 711 C C . ASP A 1 95 ? 23.631 6.914 -4.500 1.00 41.22 95 ASP A C 1
ATOM 713 O O . ASP A 1 95 ? 24.019 7.235 -3.369 1.00 41.22 95 ASP A O 1
ATOM 717 N N . ALA A 1 96 ? 22.566 6.127 -4.664 1.00 43.31 96 ALA A N 1
ATOM 718 C CA . ALA A 1 96 ? 21.971 5.396 -3.558 1.00 43.31 96 ALA A CA 1
ATOM 719 C C . ALA A 1 96 ? 22.935 4.275 -3.141 1.00 43.31 96 ALA A C 1
ATOM 721 O O . ALA A 1 96 ? 22.763 3.119 -3.527 1.00 43.31 96 ALA A O 1
ATOM 722 N N . LYS A 1 97 ? 23.964 4.624 -2.352 1.00 38.31 97 LYS A N 1
ATOM 723 C CA . LYS A 1 97 ? 24.876 3.658 -1.727 1.00 38.31 97 LYS A CA 1
ATOM 724 C C . LYS A 1 97 ? 24.026 2.516 -1.160 1.00 38.31 97 LYS A C 1
ATOM 726 O O . LYS A 1 97 ? 23.188 2.790 -0.292 1.00 38.31 97 LYS A O 1
ATOM 731 N N . PRO A 1 98 ? 24.211 1.262 -1.618 1.00 42.94 98 PRO A N 1
ATOM 732 C CA . PRO A 1 98 ? 23.544 0.128 -1.007 1.00 42.94 98 PRO A CA 1
ATOM 733 C C . PRO A 1 98 ? 23.822 0.208 0.490 1.00 42.94 98 PRO A C 1
ATOM 735 O O . PRO A 1 98 ? 24.976 0.385 0.897 1.00 42.94 98 PRO A O 1
ATOM 738 N N . SER A 1 99 ? 22.781 0.157 1.325 1.00 42.47 99 SER A N 1
ATOM 739 C CA . SER A 1 99 ? 23.027 0.079 2.760 1.00 42.47 99 SER A CA 1
ATOM 740 C C . SER A 1 99 ? 23.944 -1.126 3.001 1.00 42.47 99 SER A C 1
ATOM 742 O O . SER A 1 99 ? 23.794 -2.167 2.356 1.00 42.47 99 SER A O 1
ATOM 744 N N . ARG A 1 100 ? 24.926 -0.982 3.900 1.00 37.31 100 ARG A N 1
ATOM 745 C CA . ARG A 1 100 ? 25.981 -1.981 4.182 1.00 37.31 100 ARG A CA 1
ATOM 746 C C . ARG A 1 100 ? 25.463 -3.375 4.611 1.00 37.31 100 ARG A C 1
ATOM 748 O O . ARG A 1 100 ? 26.268 -4.232 4.944 1.00 37.31 100 ARG A O 1
ATOM 755 N N . LEU A 1 101 ? 24.148 -3.607 4.624 1.00 39.88 101 LEU A N 1
ATOM 756 C CA . LEU A 1 101 ? 23.478 -4.838 5.056 1.00 39.88 101 LEU A CA 1
ATOM 757 C C . LEU A 1 101 ? 22.883 -5.696 3.916 1.00 39.88 101 LEU A C 1
ATOM 759 O O . LEU A 1 101 ? 22.156 -6.650 4.200 1.00 39.88 101 LEU A O 1
ATOM 763 N N . ALA A 1 102 ? 23.152 -5.400 2.643 1.00 40.09 102 ALA A N 1
ATOM 764 C CA . ALA A 1 102 ? 22.559 -6.135 1.523 1.00 40.09 102 ALA A CA 1
ATOM 765 C C . ALA A 1 102 ? 23.334 -7.425 1.172 1.00 40.09 102 ALA A C 1
ATOM 767 O O . ALA A 1 102 ? 24.157 -7.434 0.264 1.00 40.09 102 ALA A O 1
ATOM 768 N N . TYR A 1 103 ? 23.040 -8.539 1.854 1.00 35.91 103 TYR A N 1
ATOM 769 C CA . TYR A 1 103 ? 23.487 -9.885 1.436 1.00 35.91 103 TYR A CA 1
ATOM 770 C C . TYR A 1 103 ? 22.572 -10.509 0.350 1.00 35.91 103 TYR A C 1
ATOM 772 O O . TYR A 1 103 ? 22.728 -11.667 -0.019 1.00 35.91 103 TYR A O 1
ATOM 780 N N . ARG A 1 104 ? 21.593 -9.764 -0.188 1.00 46.53 104 ARG A N 1
ATOM 781 C CA . ARG A 1 104 ? 20.695 -10.221 -1.266 1.00 46.53 104 ARG A CA 1
ATOM 782 C C . ARG A 1 104 ? 20.459 -9.118 -2.303 1.00 46.53 104 ARG A C 1
ATOM 784 O O . ARG A 1 104 ? 20.394 -7.948 -1.916 1.00 46.53 104 ARG A O 1
ATOM 791 N N . PRO A 1 105 ? 20.308 -9.455 -3.598 1.00 47.47 105 PRO A N 1
ATOM 792 C CA . PRO A 1 105 ? 20.061 -8.459 -4.629 1.00 47.47 105 PRO A CA 1
ATOM 793 C C . PRO A 1 105 ? 18.647 -7.891 -4.473 1.00 47.47 105 PRO A C 1
ATOM 795 O O . PRO A 1 105 ? 17.652 -8.540 -4.789 1.00 47.47 105 PRO A O 1
ATOM 798 N N . LEU A 1 106 ? 18.560 -6.652 -3.985 1.00 57.09 106 LEU A N 1
ATOM 799 C CA . LEU A 1 106 ? 17.378 -5.816 -4.185 1.00 57.09 106 LEU A CA 1
ATOM 800 C C . LEU A 1 106 ? 17.119 -5.706 -5.699 1.00 57.09 106 LEU A C 1
ATOM 802 O O . LEU A 1 106 ? 18.060 -5.742 -6.493 1.00 57.09 106 LEU A O 1
ATOM 806 N N . VAL A 1 107 ? 15.860 -5.550 -6.122 1.00 60.31 107 VAL A N 1
ATOM 807 C CA . VAL A 1 107 ? 15.585 -5.162 -7.515 1.00 60.31 107 VAL A CA 1
ATOM 808 C C . VAL A 1 107 ? 16.191 -3.776 -7.727 1.00 60.31 107 VAL A C 1
ATOM 810 O O . VAL A 1 107 ? 15.662 -2.776 -7.248 1.00 60.31 107 VAL A O 1
ATOM 813 N N . THR A 1 108 ? 17.332 -3.738 -8.403 1.00 63.00 108 THR A N 1
ATOM 814 C CA . THR A 1 108 ? 18.119 -2.531 -8.673 1.00 63.00 108 THR A CA 1
ATOM 815 C C . THR A 1 108 ? 17.998 -2.106 -10.136 1.00 63.00 108 THR A C 1
ATOM 817 O O . THR A 1 108 ? 17.489 -2.856 -10.974 1.00 63.00 108 THR A O 1
ATOM 820 N N . SER A 1 109 ? 18.517 -0.919 -10.461 1.00 56.88 109 SER A N 1
ATOM 821 C CA . SER A 1 109 ? 18.715 -0.449 -11.840 1.00 56.88 109 SER A CA 1
ATOM 822 C C . SER A 1 109 ? 19.454 -1.472 -12.712 1.00 56.88 109 SER A C 1
ATOM 824 O O . SER A 1 109 ? 19.106 -1.637 -13.878 1.00 56.88 109 SER A O 1
ATOM 826 N N . ALA A 1 110 ? 20.401 -2.221 -12.133 1.00 60.12 110 ALA A N 1
ATOM 827 C CA . ALA A 1 110 ? 21.149 -3.274 -12.822 1.00 60.12 110 ALA A CA 1
ATOM 828 C C . ALA A 1 110 ? 20.257 -4.419 -13.338 1.00 60.12 110 ALA A C 1
ATOM 830 O O . ALA A 1 110 ? 20.558 -5.023 -14.363 1.00 60.12 110 ALA A O 1
ATOM 831 N N . HIS A 1 111 ? 19.142 -4.703 -12.657 1.00 68.56 111 HIS A N 1
ATOM 832 C CA . HIS A 1 111 ? 18.180 -5.709 -13.105 1.00 68.56 111 HIS A CA 1
ATOM 833 C C . HIS A 1 111 ? 17.174 -5.139 -14.105 1.00 68.56 111 HIS A C 1
ATOM 835 O O . HIS A 1 111 ? 16.681 -5.895 -14.941 1.00 68.56 111 HIS A O 1
ATOM 841 N N . GLY A 1 112 ? 16.880 -3.835 -14.041 1.00 79.44 112 GLY A N 1
ATOM 842 C CA . GLY A 1 112 ? 16.007 -3.137 -14.984 1.00 79.44 112 GLY A CA 1
ATOM 843 C C . GLY A 1 112 ? 14.655 -3.818 -15.219 1.00 79.44 112 GLY A C 1
ATOM 844 O O . GLY A 1 112 ? 14.229 -4.721 -14.497 1.00 79.44 112 GLY A O 1
ATOM 845 N N . PHE A 1 113 ? 13.954 -3.388 -16.260 1.00 89.25 113 PHE A N 1
ATOM 846 C CA . PHE A 1 113 ? 12.808 -4.116 -16.796 1.00 89.25 113 PHE A CA 1
ATOM 847 C C . PHE A 1 113 ? 13.254 -5.160 -17.826 1.00 89.25 113 PHE A C 1
ATOM 849 O O . PHE A 1 113 ? 14.237 -4.963 -18.538 1.00 89.25 113 PHE A O 1
ATOM 856 N N . GLY A 1 114 ? 12.486 -6.245 -17.955 1.00 87.88 114 GLY A N 1
ATOM 857 C CA . GLY A 1 114 ? 12.718 -7.307 -18.943 1.00 87.88 114 GLY A CA 1
ATOM 858 C C . GLY A 1 114 ? 12.856 -6.800 -20.377 1.00 87.88 114 GLY A C 1
ATOM 859 O O . GLY A 1 114 ? 13.757 -7.227 -21.095 1.00 87.88 114 GLY A O 1
ATOM 860 N N . PHE A 1 115 ? 12.036 -5.822 -20.772 1.00 90.75 115 PHE A N 1
ATOM 861 C CA . PHE A 1 115 ? 12.080 -5.278 -22.130 1.00 90.75 115 PHE A CA 1
ATOM 862 C C . PHE A 1 115 ? 13.420 -4.625 -22.486 1.00 90.75 115 PHE A C 1
ATOM 864 O O . PHE A 1 115 ? 13.772 -4.593 -23.660 1.00 90.75 115 PHE A O 1
ATOM 871 N N . GLN A 1 116 ? 14.182 -4.135 -21.499 1.00 88.94 116 GLN A N 1
ATOM 872 C CA . GLN A 1 116 ? 15.441 -3.426 -21.744 1.00 88.94 116 GLN A CA 1
ATOM 873 C C . GLN A 1 116 ? 16.552 -4.342 -22.275 1.00 88.94 116 GLN A C 1
ATOM 875 O O . GLN A 1 116 ? 17.557 -3.853 -22.777 1.00 88.94 116 GLN A O 1
ATOM 880 N N . ARG A 1 117 ? 16.372 -5.664 -22.174 1.00 85.94 117 ARG A N 1
ATOM 881 C CA . ARG A 1 117 ? 17.291 -6.680 -22.709 1.00 85.94 117 ARG A CA 1
ATOM 882 C C . ARG A 1 117 ? 16.850 -7.241 -24.060 1.00 85.94 117 ARG A C 1
ATOM 884 O O . ARG A 1 117 ? 17.553 -8.049 -24.659 1.00 85.94 117 ARG A O 1
ATOM 891 N N . LEU A 1 118 ? 15.679 -6.840 -24.553 1.00 86.25 118 LEU A N 1
ATOM 892 C CA . LEU A 1 118 ? 15.184 -7.291 -25.847 1.00 86.25 118 LEU A CA 1
ATOM 893 C C . LEU A 1 118 ? 15.889 -6.532 -26.970 1.00 86.25 118 LEU A C 1
ATOM 895 O O . LEU A 1 118 ? 16.033 -5.315 -26.905 1.00 86.25 118 LEU A O 1
ATOM 899 N N . LYS A 1 119 ? 16.234 -7.234 -28.057 1.00 88.56 119 LYS A N 1
ATOM 900 C CA . LYS A 1 119 ? 16.869 -6.639 -29.247 1.00 88.56 119 LYS A CA 1
ATOM 901 C C . LYS A 1 119 ? 16.184 -5.350 -29.748 1.00 88.56 119 LYS A C 1
ATOM 903 O O . LYS A 1 119 ? 16.920 -4.427 -30.085 1.00 88.56 119 LYS A O 1
ATOM 908 N N . PRO A 1 120 ? 14.838 -5.227 -29.785 1.00 90.75 120 PRO A N 1
ATOM 909 C CA . PRO A 1 120 ? 14.183 -3.980 -30.186 1.00 90.75 120 PRO A CA 1
ATOM 910 C C . PRO A 1 120 ? 14.553 -2.766 -29.324 1.00 90.75 120 PRO A C 1
ATOM 912 O O . PRO A 1 120 ? 14.612 -1.660 -29.842 1.00 90.75 120 PRO A O 1
ATOM 915 N N . PHE A 1 121 ? 14.865 -2.952 -28.037 1.00 91.56 121 PHE A N 1
ATOM 916 C CA . PHE A 1 121 ? 15.258 -1.854 -27.149 1.00 91.56 121 PHE A CA 1
ATOM 917 C C . PHE A 1 121 ? 16.651 -1.281 -27.466 1.00 91.56 121 PHE A C 1
ATOM 919 O O . PHE A 1 121 ? 16.999 -0.201 -26.995 1.00 91.56 121 PHE A O 1
ATOM 926 N N . ASN A 1 122 ? 17.447 -1.964 -28.295 1.00 89.94 122 ASN A N 1
ATOM 927 C CA . ASN A 1 122 ? 18.710 -1.417 -28.796 1.00 89.94 122 ASN A CA 1
ATOM 928 C C . ASN A 1 122 ? 18.499 -0.312 -29.843 1.00 89.94 122 ASN A C 1
ATOM 930 O O . ASN A 1 122 ? 19.452 0.375 -30.200 1.00 89.94 122 ASN A O 1
ATOM 934 N N . ASP A 1 123 ? 17.273 -0.134 -30.341 1.00 96.75 123 ASP A N 1
ATOM 935 C CA . ASP A 1 123 ? 16.934 0.975 -31.221 1.00 96.75 123 ASP A CA 1
ATOM 936 C C . ASP A 1 123 ? 16.965 2.310 -30.458 1.00 96.75 123 ASP A C 1
ATOM 938 O O . ASP A 1 123 ? 16.331 2.476 -29.411 1.00 96.75 123 ASP A O 1
ATOM 942 N N . ALA A 1 124 ? 17.677 3.297 -31.005 1.00 96.88 124 ALA A N 1
ATOM 943 C CA . ALA A 1 124 ? 17.843 4.602 -30.365 1.00 96.88 124 ALA A CA 1
ATOM 944 C C . ALA A 1 124 ? 16.502 5.320 -30.119 1.00 96.88 124 ALA A C 1
ATOM 946 O O . ALA A 1 124 ? 16.372 6.087 -29.160 1.00 96.88 124 ALA A O 1
ATOM 947 N N . SER A 1 125 ? 15.482 5.071 -30.948 1.00 97.56 125 SER A N 1
ATOM 948 C CA . SER A 1 125 ? 14.156 5.655 -30.754 1.00 97.56 125 SER A CA 1
ATOM 949 C C . SER A 1 125 ? 13.415 5.023 -29.568 1.00 97.56 125 SER A C 1
ATOM 951 O O . SER A 1 125 ? 12.733 5.752 -28.847 1.00 97.56 125 SER A O 1
ATOM 953 N N . GLU A 1 126 ? 13.586 3.719 -29.306 1.00 96.19 126 GLU A N 1
ATOM 954 C CA . GLU A 1 126 ? 13.039 3.058 -28.107 1.00 96.19 126 GLU A CA 1
ATOM 955 C C . GLU A 1 126 ? 13.718 3.557 -26.831 1.00 96.19 126 GLU A C 1
ATOM 957 O O . GLU A 1 126 ? 13.050 3.887 -25.849 1.00 96.19 126 GLU A O 1
ATOM 962 N N . GLN A 1 127 ? 15.044 3.701 -26.853 1.00 95.06 127 GLN A N 1
ATOM 963 C CA . GLN A 1 127 ? 15.788 4.248 -25.716 1.00 95.06 127 GLN A CA 1
ATOM 964 C C . GLN A 1 127 ? 15.360 5.684 -25.408 1.00 95.06 127 GLN A C 1
ATOM 966 O O . GLN A 1 127 ? 15.134 6.030 -24.246 1.00 95.06 127 GLN A O 1
ATOM 971 N N . LYS A 1 128 ? 15.166 6.504 -26.449 1.00 97.56 128 LYS A N 1
ATOM 972 C CA . LYS A 1 128 ? 14.649 7.868 -26.313 1.00 97.56 128 LYS A CA 1
ATOM 973 C C . LYS A 1 128 ? 13.219 7.890 -25.764 1.00 97.56 128 LYS A C 1
ATOM 975 O O . LYS A 1 128 ? 12.926 8.713 -24.901 1.00 97.56 128 LYS A O 1
ATOM 980 N N . ARG A 1 129 ? 12.336 6.982 -26.206 1.00 97.50 129 ARG A N 1
ATOM 981 C CA . ARG A 1 129 ? 10.978 6.833 -25.642 1.00 97.50 129 ARG A CA 1
ATOM 982 C C . ARG A 1 129 ? 11.022 6.495 -24.155 1.00 97.50 129 ARG A C 1
ATOM 984 O O . ARG A 1 129 ? 10.304 7.104 -23.367 1.00 97.50 129 ARG A O 1
ATOM 991 N N . TRP A 1 130 ? 11.884 5.564 -23.758 1.00 95.44 130 TRP A N 1
ATOM 992 C CA . TRP A 1 130 ? 12.042 5.198 -22.353 1.00 95.44 130 TRP A CA 1
ATOM 993 C C . TRP A 1 130 ? 12.607 6.338 -21.502 1.00 95.44 130 TRP A C 1
ATOM 995 O O . TRP A 1 130 ? 12.113 6.582 -20.402 1.00 95.44 130 TRP A O 1
ATOM 1005 N N . ALA A 1 131 ? 13.599 7.072 -22.013 1.00 94.94 131 ALA A N 1
ATOM 1006 C CA . ALA A 1 131 ? 14.115 8.269 -21.354 1.00 94.94 131 ALA A CA 1
ATOM 1007 C C . ALA A 1 131 ? 13.006 9.313 -21.145 1.00 94.94 131 ALA A C 1
ATOM 1009 O O . ALA A 1 131 ? 12.807 9.756 -20.016 1.00 94.94 131 ALA A O 1
ATOM 1010 N N . ALA A 1 132 ? 12.209 9.595 -22.180 1.00 97.31 132 ALA A N 1
ATOM 1011 C CA . ALA A 1 132 ? 11.090 10.531 -22.097 1.00 97.31 132 ALA A CA 1
ATOM 1012 C C . ALA A 1 132 ? 10.030 10.105 -21.060 1.00 97.31 132 ALA A C 1
ATOM 1014 O O . ALA A 1 132 ? 9.509 10.946 -20.331 1.00 97.31 132 ALA A O 1
ATOM 1015 N N . LEU A 1 133 ? 9.736 8.802 -20.938 1.00 96.94 133 LEU A N 1
ATOM 1016 C CA . LEU A 1 133 ? 8.837 8.289 -19.894 1.00 96.94 133 LEU A CA 1
ATOM 1017 C C . LEU A 1 133 ? 9.394 8.533 -18.483 1.00 96.94 133 LEU A C 1
ATOM 1019 O O . LEU A 1 133 ? 8.647 8.938 -17.591 1.00 96.94 133 LEU A O 1
ATOM 1023 N N . LYS A 1 134 ? 10.698 8.311 -18.276 1.00 94.31 134 LYS A N 1
ATOM 1024 C CA . LYS A 1 134 ? 11.354 8.586 -16.988 1.00 94.31 134 LYS A CA 1
ATOM 1025 C C . LYS A 1 134 ? 11.372 10.080 -16.666 1.00 94.31 134 LYS A C 1
ATOM 1027 O O . LYS A 1 134 ? 11.104 10.445 -15.527 1.00 94.31 134 LYS A O 1
ATOM 1032 N N . GLU A 1 135 ? 11.653 10.933 -17.647 1.00 94.69 135 GLU A N 1
ATOM 1033 C CA . GLU A 1 135 ? 11.645 12.393 -17.490 1.00 94.69 135 GLU A CA 1
ATOM 1034 C C . GLU A 1 135 ? 10.249 12.917 -17.137 1.00 94.69 135 GLU A C 1
ATOM 1036 O O . GLU A 1 135 ? 10.103 13.682 -16.184 1.00 94.69 135 GLU A O 1
ATOM 1041 N N . ALA A 1 136 ? 9.209 12.447 -17.834 1.00 97.06 136 ALA A N 1
ATOM 1042 C CA . ALA A 1 136 ? 7.824 12.809 -17.538 1.00 97.06 136 ALA A CA 1
ATOM 1043 C C . ALA A 1 136 ? 7.411 12.386 -16.119 1.00 97.06 136 ALA A C 1
ATOM 1045 O O . ALA A 1 136 ? 6.785 13.157 -15.391 1.00 97.06 136 ALA A O 1
ATOM 1046 N N . ALA A 1 137 ? 7.797 11.179 -15.699 1.00 95.75 137 ALA A N 1
ATOM 1047 C CA . ALA A 1 137 ? 7.543 10.705 -14.345 1.00 95.75 137 ALA A CA 1
ATOM 1048 C C . ALA A 1 137 ? 8.314 11.512 -13.285 1.00 95.75 137 ALA A C 1
ATOM 1050 O O . ALA A 1 137 ? 7.749 11.864 -12.252 1.00 95.75 137 ALA A O 1
ATOM 1051 N N . LEU A 1 138 ? 9.581 11.852 -13.545 1.00 92.00 138 LEU A N 1
ATOM 1052 C CA . LEU A 1 138 ? 10.379 12.689 -12.650 1.00 92.00 138 LEU A CA 1
ATOM 1053 C C . LEU A 1 138 ? 9.757 14.081 -12.483 1.00 92.00 138 LEU A C 1
ATOM 1055 O O . LEU A 1 138 ? 9.684 14.577 -11.360 1.00 92.00 138 LEU A O 1
ATOM 1059 N N . ALA A 1 139 ? 9.264 14.689 -13.564 1.00 94.31 139 ALA A N 1
ATOM 1060 C CA . ALA A 1 139 ? 8.578 15.977 -13.503 1.00 94.31 139 ALA A CA 1
ATOM 1061 C C . ALA A 1 139 ? 7.345 15.926 -12.579 1.00 94.31 139 ALA A C 1
ATOM 1063 O O . ALA A 1 139 ? 7.202 16.781 -11.706 1.00 94.31 139 ALA A O 1
ATOM 1064 N N . GLN A 1 140 ? 6.515 14.880 -12.693 1.00 96.19 140 GLN A N 1
ATOM 1065 C CA . GLN A 1 140 ? 5.359 14.673 -11.806 1.00 96.19 140 GLN A CA 1
ATOM 1066 C C . GLN A 1 140 ? 5.774 14.466 -10.344 1.00 96.19 140 GLN A C 1
ATOM 1068 O O . GLN A 1 140 ? 5.163 15.027 -9.434 1.00 96.19 140 GLN A O 1
ATOM 1073 N N . MET A 1 141 ? 6.833 13.688 -10.103 1.00 93.38 141 MET A N 1
ATOM 1074 C CA . MET A 1 141 ? 7.366 13.479 -8.754 1.00 93.38 141 MET A CA 1
ATOM 1075 C C . MET A 1 141 ? 7.841 14.790 -8.120 1.00 93.38 141 MET A C 1
ATOM 1077 O O . MET A 1 141 ? 7.592 15.024 -6.939 1.00 93.38 141 MET A O 1
ATOM 1081 N N . LEU A 1 142 ? 8.529 15.646 -8.881 1.00 90.81 142 LEU A N 1
ATOM 1082 C CA . LEU A 1 142 ? 9.014 16.939 -8.393 1.00 90.81 142 LEU A CA 1
ATOM 1083 C C . LEU A 1 142 ? 7.857 17.885 -8.056 1.00 90.81 142 LEU A C 1
ATOM 1085 O O . LEU A 1 142 ? 7.890 18.514 -7.000 1.00 90.81 142 LEU A O 1
ATOM 1089 N N . GLU A 1 143 ? 6.815 17.931 -8.889 1.00 96.00 143 GLU A N 1
ATOM 1090 C CA . GLU A 1 143 ? 5.592 18.691 -8.604 1.00 96.00 143 GLU A CA 1
ATOM 1091 C C . GLU A 1 143 ? 4.934 18.212 -7.299 1.00 96.00 143 GLU A C 1
ATOM 1093 O O . GLU A 1 143 ? 4.631 19.010 -6.410 1.00 96.00 143 GLU A O 1
ATOM 1098 N N . LYS A 1 144 ? 4.781 16.893 -7.116 1.00 95.12 144 LYS A N 1
ATOM 1099 C CA . LYS A 1 144 ? 4.202 16.346 -5.881 1.00 95.12 144 LYS A CA 1
ATOM 1100 C C . LYS A 1 144 ? 5.082 16.514 -4.657 1.00 95.12 144 LYS A C 1
ATOM 1102 O O . LYS A 1 144 ? 4.540 16.687 -3.574 1.00 95.12 144 LYS A O 1
ATOM 1107 N N . ARG A 1 145 ? 6.405 16.526 -4.799 1.00 92.31 145 ARG A N 1
ATOM 1108 C CA . ARG A 1 145 ? 7.320 16.860 -3.696 1.00 92.31 145 ARG A CA 1
ATOM 1109 C C . ARG A 1 145 ? 7.230 18.327 -3.281 1.00 92.31 145 ARG A C 1
ATOM 1111 O O . ARG A 1 145 ? 7.467 18.622 -2.122 1.00 92.31 145 ARG A O 1
ATOM 1118 N N . GLN A 1 146 ? 6.863 19.242 -4.179 1.00 93.38 146 GLN A N 1
ATOM 1119 C CA . GLN A 1 146 ? 6.544 20.618 -3.776 1.00 93.38 146 GLN A CA 1
ATOM 1120 C C . GLN A 1 146 ? 5.221 20.678 -3.004 1.00 93.38 146 GLN A C 1
ATOM 1122 O O . GLN A 1 146 ? 5.109 21.421 -2.034 1.00 93.38 146 GLN A O 1
ATOM 1127 N N . GLN A 1 147 ? 4.233 19.874 -3.412 1.00 95.50 147 GLN A N 1
ATOM 1128 C CA . GLN A 1 147 ? 2.948 19.766 -2.715 1.00 95.50 147 GLN A CA 1
ATOM 1129 C C . GLN A 1 147 ? 3.073 19.079 -1.341 1.00 95.50 147 GLN A C 1
ATOM 1131 O O . GLN A 1 147 ? 2.369 19.454 -0.405 1.00 95.50 147 GLN A O 1
ATOM 1136 N N . TYR A 1 148 ? 3.962 18.091 -1.230 1.00 95.50 148 TYR A N 1
ATOM 1137 C CA . TYR A 1 148 ? 4.208 17.281 -0.038 1.00 95.50 148 TYR A CA 1
ATOM 1138 C C . TYR A 1 148 ? 5.715 17.261 0.290 1.00 95.50 148 TYR A C 1
ATOM 1140 O O . TYR A 1 148 ? 6.404 16.291 -0.048 1.00 95.50 148 TYR A O 1
ATOM 1148 N N . PRO A 1 149 ? 6.252 18.347 0.880 1.00 91.12 149 PRO A N 1
ATOM 1149 C CA . PRO A 1 149 ? 7.695 18.532 1.063 1.00 91.12 149 PRO A CA 1
ATOM 1150 C C . PRO A 1 149 ? 8.330 17.602 2.104 1.00 91.12 149 PRO A C 1
ATOM 1152 O O . PRO A 1 149 ? 9.525 17.321 2.017 1.00 91.12 149 PRO A O 1
ATOM 1155 N N . ASP A 1 150 ? 7.547 17.113 3.063 1.00 92.25 150 ASP A N 1
ATOM 1156 C CA . ASP A 1 150 ? 8.007 16.290 4.185 1.00 92.25 150 ASP A CA 1
ATOM 1157 C C . ASP A 1 150 ? 6.989 15.191 4.533 1.00 92.25 150 ASP A C 1
ATOM 1159 O O . ASP A 1 150 ? 5.857 15.165 4.038 1.00 92.25 150 ASP A O 1
ATOM 1163 N N . ALA A 1 151 ? 7.368 14.246 5.389 1.00 91.38 151 ALA A N 1
ATOM 1164 C CA . ALA A 1 151 ? 6.480 13.154 5.770 1.00 91.38 151 ALA A CA 1
ATOM 1165 C C . ALA A 1 151 ? 5.289 13.588 6.631 1.00 91.38 151 ALA A C 1
ATOM 1167 O O . ALA A 1 151 ? 4.266 12.897 6.641 1.00 91.38 151 ALA A O 1
ATOM 1168 N N . GLN A 1 152 ? 5.376 14.729 7.318 1.00 92.44 152 GLN A N 1
ATOM 1169 C CA . GLN A 1 152 ? 4.245 15.277 8.061 1.00 92.44 152 GLN A CA 1
ATOM 1170 C C . GLN A 1 152 ? 3.137 15.737 7.105 1.00 92.44 152 GLN A C 1
ATOM 1172 O O . GLN A 1 152 ? 1.962 15.456 7.353 1.00 92.44 152 GLN A O 1
ATOM 1177 N N . SER A 1 153 ? 3.506 16.373 5.992 1.00 94.69 153 SER A N 1
ATOM 1178 C CA . SER A 1 153 ? 2.587 16.858 4.960 1.00 94.69 153 SER A CA 1
ATOM 1179 C C . SER A 1 153 ? 1.799 15.739 4.269 1.00 94.69 153 SER A C 1
ATOM 1181 O O . SER A 1 153 ? 0.711 15.985 3.754 1.00 94.69 153 SER A O 1
ATOM 1183 N N . LEU A 1 154 ? 2.301 14.497 4.307 1.00 95.06 154 LEU A N 1
ATOM 1184 C CA . LEU A 1 154 ? 1.610 13.324 3.766 1.00 95.06 154 LEU A CA 1
ATOM 1185 C C . LEU A 1 154 ? 0.426 12.866 4.631 1.00 95.06 154 LEU A C 1
ATOM 1187 O O . LEU A 1 154 ? -0.395 12.085 4.158 1.00 95.06 154 LEU A O 1
ATOM 1191 N N . GLY A 1 155 ? 0.346 13.279 5.903 1.00 95.94 155 GLY A N 1
ATOM 1192 C CA . GLY A 1 155 ? -0.708 12.820 6.817 1.00 95.94 155 GLY A CA 1
ATOM 1193 C C . GLY A 1 155 ? -0.681 11.308 7.088 1.00 95.94 155 GLY A C 1
ATOM 1194 O O . GLY A 1 155 ? -1.699 10.730 7.467 1.00 95.94 155 GLY A O 1
ATOM 1195 N N . ILE A 1 156 ? 0.467 10.655 6.881 1.00 97.25 156 ILE A N 1
ATOM 1196 C CA . ILE A 1 156 ? 0.657 9.209 7.042 1.00 97.25 156 ILE A CA 1
ATOM 1197 C C . ILE A 1 156 ? 1.326 8.935 8.388 1.00 97.25 156 ILE A C 1
ATOM 1199 O O . ILE A 1 156 ? 2.339 9.537 8.739 1.00 97.25 156 ILE A O 1
ATOM 1203 N N . SER A 1 157 ? 0.778 7.989 9.144 1.00 97.56 157 SER A N 1
ATOM 1204 C CA . SER A 1 157 ? 1.354 7.553 10.416 1.00 97.56 157 SER A CA 1
ATOM 1205 C C . SER A 1 157 ? 1.021 6.096 10.710 1.00 97.56 157 SER A C 1
ATOM 1207 O O . SER A 1 157 ? 0.164 5.489 10.068 1.00 97.56 157 SER A O 1
ATOM 1209 N N . GLY A 1 158 ? 1.696 5.523 11.698 1.00 97.12 158 GLY A N 1
ATOM 1210 C CA . GLY A 1 158 ? 1.476 4.134 12.057 1.00 97.12 158 GLY A CA 1
ATOM 1211 C C . GLY A 1 158 ? 2.104 3.730 13.375 1.00 97.12 158 GLY A C 1
ATOM 1212 O O . GLY A 1 158 ? 2.807 4.499 14.037 1.00 97.12 158 GLY A O 1
ATOM 1213 N N . GLY A 1 159 ? 1.838 2.494 13.758 1.00 96.25 159 GLY A N 1
ATOM 1214 C CA . GLY A 1 159 ? 2.449 1.871 14.912 1.00 96.25 159 GLY A CA 1
ATOM 1215 C C . GLY A 1 159 ? 2.444 0.361 14.799 1.00 96.25 159 GLY A C 1
ATOM 1216 O O . GLY A 1 159 ? 1.712 -0.214 13.999 1.00 96.25 159 GLY A O 1
ATOM 1217 N N . ASP A 1 160 ? 3.295 -0.272 15.590 1.00 95.19 160 ASP A N 1
ATOM 1218 C CA . ASP A 1 160 ? 3.287 -1.716 15.774 1.00 95.19 160 ASP A CA 1
ATOM 1219 C C . ASP A 1 160 ? 3.818 -2.034 17.173 1.00 95.19 160 ASP A C 1
ATOM 1221 O O . ASP A 1 160 ? 4.686 -1.327 17.689 1.00 95.19 160 ASP A O 1
ATOM 1225 N N . ILE A 1 161 ? 3.324 -3.098 17.799 1.00 93.44 161 ILE A N 1
ATOM 1226 C CA . ILE A 1 161 ? 3.809 -3.522 19.116 1.00 93.44 161 ILE A CA 1
ATOM 1227 C C . ILE A 1 161 ? 5.244 -4.073 19.039 1.00 93.44 161 ILE A C 1
ATOM 1229 O O . ILE A 1 161 ? 6.005 -4.009 20.010 1.00 93.44 161 ILE A O 1
ATOM 1233 N N . ASN A 1 162 ? 5.638 -4.597 17.874 1.00 91.69 162 ASN A N 1
ATOM 1234 C CA . ASN A 1 162 ? 6.934 -5.214 17.650 1.00 91.69 162 ASN A CA 1
ATOM 1235 C C . ASN A 1 162 ? 7.972 -4.189 17.169 1.00 91.69 162 ASN A C 1
ATOM 1237 O O . ASN A 1 162 ? 7.990 -3.781 16.005 1.00 91.69 162 ASN A O 1
ATOM 1241 N N . GLU A 1 163 ? 8.916 -3.853 18.048 1.00 93.69 163 GLU A N 1
ATOM 1242 C CA . GLU A 1 163 ? 10.025 -2.937 17.756 1.00 93.69 163 GLU A CA 1
ATOM 1243 C C . GLU A 1 163 ? 10.828 -3.330 16.507 1.00 93.69 163 GLU A C 1
ATOM 1245 O O . GLU A 1 163 ? 11.222 -2.469 15.718 1.00 93.69 163 GLU A O 1
ATOM 1250 N N . ARG A 1 164 ? 11.039 -4.634 16.276 1.00 91.06 164 ARG A N 1
ATOM 1251 C CA . ARG A 1 164 ? 11.789 -5.115 15.106 1.00 91.06 164 ARG A CA 1
ATOM 1252 C C . ARG A 1 164 ? 11.062 -4.770 13.809 1.00 91.06 164 ARG A C 1
ATOM 1254 O O . ARG A 1 164 ? 11.710 -4.379 12.842 1.00 91.06 164 ARG A O 1
ATOM 1261 N N . LEU A 1 165 ? 9.731 -4.868 13.791 1.00 90.88 165 LEU A N 1
ATOM 1262 C CA . LEU A 1 165 ? 8.926 -4.491 12.627 1.00 90.88 165 LEU A CA 1
ATOM 1263 C C . LEU A 1 165 ? 8.956 -2.976 12.399 1.00 90.88 165 LEU A C 1
ATOM 1265 O O . LEU A 1 165 ? 9.143 -2.545 11.262 1.00 90.88 165 LEU A O 1
ATOM 1269 N N . VAL A 1 166 ? 8.904 -2.177 13.468 1.00 93.38 166 VAL A N 1
ATOM 1270 C CA . VAL A 1 166 ? 9.089 -0.717 13.395 1.00 93.38 166 VAL A CA 1
ATOM 1271 C C . VAL A 1 166 ? 10.473 -0.350 12.839 1.00 93.38 166 VAL A C 1
ATOM 1273 O O . VAL A 1 166 ? 10.592 0.542 11.997 1.00 93.38 166 VAL A O 1
ATOM 1276 N N . ALA A 1 167 ? 11.535 -1.041 13.255 1.00 93.12 167 ALA A N 1
ATOM 1277 C CA . ALA A 1 167 ? 12.876 -0.836 12.709 1.00 93.12 167 ALA A CA 1
ATOM 1278 C C . ALA A 1 167 ? 12.954 -1.225 11.219 1.00 93.12 167 ALA A C 1
ATOM 1280 O O . ALA A 1 167 ? 13.509 -0.479 10.407 1.00 93.12 167 ALA A O 1
ATOM 1281 N N . MET A 1 168 ? 12.342 -2.351 10.836 1.00 92.00 168 MET A N 1
ATOM 1282 C CA . MET A 1 168 ? 12.247 -2.778 9.437 1.00 92.00 168 MET A CA 1
ATOM 1283 C C . MET A 1 168 ? 11.474 -1.777 8.576 1.00 92.00 168 MET A C 1
ATOM 1285 O O . MET A 1 168 ? 11.905 -1.490 7.459 1.00 92.00 168 MET A O 1
ATOM 1289 N N . PHE A 1 169 ? 10.374 -1.221 9.092 1.00 94.06 169 PHE A N 1
ATOM 1290 C CA . PHE A 1 169 ? 9.631 -0.153 8.432 1.00 94.06 169 PHE A CA 1
ATOM 1291 C C . PHE A 1 169 ? 10.538 1.032 8.105 1.00 94.06 169 PHE A C 1
ATOM 1293 O O . PHE A 1 169 ? 10.601 1.449 6.952 1.00 94.06 169 PHE A O 1
ATOM 1300 N N . LYS A 1 170 ? 11.283 1.543 9.095 1.00 94.31 170 LYS A N 1
ATOM 1301 C CA . LYS A 1 170 ? 12.172 2.702 8.909 1.00 94.31 170 LYS A CA 1
ATOM 1302 C C . LYS A 1 170 ? 13.212 2.440 7.818 1.00 94.31 170 LYS A C 1
ATOM 1304 O O . LYS A 1 170 ? 13.430 3.290 6.958 1.00 94.31 170 LYS A O 1
ATOM 1309 N N . GLY A 1 171 ? 13.802 1.242 7.805 1.00 92.44 171 GLY A N 1
ATOM 1310 C CA . GLY A 1 171 ? 14.740 0.841 6.754 1.00 92.44 171 GLY A CA 1
ATOM 1311 C C . GLY A 1 171 ? 14.086 0.720 5.371 1.00 92.44 171 GLY A C 1
ATOM 1312 O O . GLY A 1 171 ? 14.679 1.129 4.376 1.00 92.44 171 GLY A O 1
ATOM 1313 N N . ASN A 1 172 ? 12.866 0.179 5.296 1.00 93.25 172 ASN A N 1
ATOM 1314 C CA . ASN A 1 172 ? 12.094 0.080 4.054 1.00 93.25 172 ASN A CA 1
ATOM 1315 C C . ASN A 1 172 ? 11.710 1.465 3.512 1.00 93.25 172 ASN A C 1
ATOM 1317 O O . ASN A 1 172 ? 11.859 1.705 2.320 1.00 93.25 172 ASN A O 1
ATOM 1321 N N . TRP A 1 173 ? 11.277 2.381 4.381 1.00 94.19 173 TRP A N 1
ATOM 1322 C CA . TRP A 1 173 ? 10.921 3.757 4.031 1.00 94.19 173 TRP A CA 1
ATOM 1323 C C . TRP A 1 173 ? 12.097 4.507 3.397 1.00 94.19 173 TRP A C 1
ATOM 1325 O O . TRP A 1 173 ? 11.964 5.091 2.325 1.00 94.19 173 TRP A O 1
ATOM 1335 N N . GLN A 1 174 ? 13.281 4.407 4.011 1.00 90.94 174 GLN A N 1
ATOM 1336 C CA . GLN A 1 174 ? 14.513 4.983 3.465 1.00 90.94 174 GLN A CA 1
ATOM 1337 C C . GLN A 1 174 ? 14.886 4.358 2.114 1.00 90.94 174 GLN A C 1
ATOM 1339 O O . GLN A 1 174 ? 15.180 5.072 1.157 1.00 90.94 174 GLN A O 1
ATOM 1344 N N . ARG A 1 175 ? 14.829 3.023 1.996 1.00 89.50 175 ARG A N 1
ATOM 1345 C CA . ARG A 1 175 ? 15.098 2.320 0.728 1.00 89.50 175 ARG A CA 1
ATOM 1346 C C . ARG A 1 175 ? 14.074 2.647 -0.363 1.00 89.50 175 ARG A C 1
ATOM 1348 O O . ARG A 1 175 ? 14.407 2.556 -1.540 1.00 89.50 175 ARG A O 1
ATOM 1355 N N . ALA A 1 176 ? 12.865 3.064 0.012 1.00 90.69 176 ALA A N 1
ATOM 1356 C CA . ALA A 1 176 ? 11.831 3.545 -0.898 1.00 90.69 176 ALA A CA 1
ATOM 1357 C C . ALA A 1 176 ? 12.062 4.982 -1.399 1.00 90.69 176 ALA A C 1
ATOM 1359 O O . ALA A 1 176 ? 11.254 5.456 -2.197 1.00 90.69 176 ALA A O 1
ATOM 1360 N N . GLN A 1 177 ? 13.150 5.651 -0.981 1.00 87.75 177 GLN A N 1
ATOM 1361 C CA . GLN A 1 177 ? 13.505 7.020 -1.390 1.00 87.75 177 GLN A CA 1
ATOM 1362 C C . GLN A 1 177 ? 12.388 8.036 -1.090 1.00 87.75 177 GLN A C 1
ATOM 1364 O O . GLN A 1 177 ? 12.137 8.979 -1.853 1.00 87.75 177 GLN A O 1
ATOM 1369 N N . LEU A 1 178 ? 11.683 7.798 0.017 1.00 91.31 178 LEU A N 1
ATOM 1370 C CA . LEU A 1 178 ? 10.657 8.680 0.554 1.00 91.31 178 LEU A CA 1
ATOM 1371 C C . LEU A 1 178 ? 11.303 9.819 1.372 1.00 91.31 178 LEU A C 1
ATOM 1373 O O . LEU A 1 178 ? 12.503 9.742 1.651 1.00 91.31 178 LEU A O 1
ATOM 1377 N N . PRO A 1 179 ? 10.546 10.879 1.723 1.00 91.38 179 PRO A N 1
ATOM 1378 C CA . PRO A 1 179 ? 11.015 11.965 2.588 1.00 91.38 179 PRO A CA 1
ATOM 1379 C C . PRO A 1 179 ? 11.487 11.480 3.971 1.00 91.38 179 PRO A C 1
ATOM 1381 O O . PRO A 1 179 ? 11.676 10.285 4.215 1.00 91.38 179 PRO A O 1
ATOM 1384 N N . ASP A 1 180 ? 11.668 12.413 4.900 1.00 92.06 180 ASP A N 1
ATOM 1385 C CA . ASP A 1 180 ? 11.933 12.125 6.309 1.00 92.06 180 ASP A CA 1
ATOM 1386 C C . ASP A 1 180 ? 10.953 11.094 6.916 1.00 92.06 180 ASP A C 1
ATOM 1388 O O . ASP A 1 180 ? 9.972 10.669 6.305 1.00 92.06 180 ASP A O 1
ATOM 1392 N N . LEU A 1 181 ? 11.263 10.574 8.104 1.00 93.44 181 LEU A N 1
ATOM 1393 C CA . LEU A 1 181 ? 10.459 9.492 8.671 1.00 93.44 181 LEU A CA 1
ATOM 1394 C C . LEU A 1 181 ? 9.094 10.014 9.153 1.00 93.44 181 LEU A C 1
ATOM 1396 O O . LEU A 1 181 ? 9.061 10.955 9.946 1.00 93.44 181 LEU A O 1
ATOM 1400 N N . PRO A 1 182 ? 7.974 9.364 8.777 1.00 95.94 182 PRO A N 1
ATOM 1401 C CA . PRO A 1 182 ? 6.665 9.701 9.314 1.00 95.94 182 PRO A CA 1
ATOM 1402 C C . PRO A 1 182 ? 6.587 9.340 10.799 1.00 95.94 182 PRO A C 1
ATOM 1404 O O . PRO A 1 182 ? 7.440 8.634 11.352 1.00 95.94 182 PRO A O 1
ATOM 1407 N N . VAL A 1 183 ? 5.510 9.774 11.455 1.00 96.00 183 VAL A N 1
ATOM 1408 C CA . VAL A 1 183 ? 5.251 9.415 12.853 1.00 96.00 183 VAL A CA 1
ATOM 1409 C C . VAL A 1 183 ? 4.956 7.918 12.949 1.00 96.00 183 VAL A C 1
ATOM 1411 O O . VAL A 1 183 ? 3.837 7.476 12.688 1.00 96.00 183 VAL A O 1
ATOM 1414 N N . ILE A 1 184 ? 5.968 7.151 13.358 1.00 96.25 184 ILE A N 1
ATOM 1415 C CA . ILE A 1 184 ? 5.884 5.710 13.604 1.00 96.25 184 ILE A CA 1
ATOM 1416 C C . ILE A 1 184 ? 6.333 5.402 15.020 1.00 96.25 184 ILE A C 1
ATOM 1418 O O . ILE A 1 184 ? 7.435 5.783 15.428 1.00 96.25 184 ILE A O 1
ATOM 1422 N N . ARG A 1 185 ? 5.491 4.688 15.767 1.00 95.25 185 ARG A N 1
ATOM 1423 C CA . ARG A 1 185 ? 5.727 4.387 17.183 1.00 95.25 185 ARG A CA 1
ATOM 1424 C C . ARG A 1 185 ? 5.687 2.890 17.445 1.00 95.25 185 ARG A C 1
ATOM 1426 O O . ARG A 1 185 ? 4.857 2.186 16.882 1.00 95.25 185 ARG A O 1
ATOM 1433 N N . GLN A 1 186 ? 6.545 2.427 18.350 1.00 96.50 186 GLN A N 1
ATOM 1434 C CA . GLN A 1 186 ? 6.311 1.144 18.994 1.00 96.50 186 GLN A CA 1
ATOM 1435 C C . GLN A 1 186 ? 5.190 1.340 20.016 1.00 96.50 186 GLN A C 1
ATOM 1437 O O . GLN A 1 186 ? 5.384 2.027 21.018 1.00 96.50 186 GLN A O 1
ATOM 1442 N N . ILE A 1 187 ? 4.001 0.826 19.727 1.00 95.00 187 ILE A N 1
ATOM 1443 C CA . ILE A 1 187 ? 2.817 1.054 20.555 1.00 95.00 187 ILE A CA 1
ATOM 1444 C C . ILE A 1 187 ? 1.819 -0.084 20.369 1.00 95.00 187 ILE A C 1
ATOM 1446 O O . ILE A 1 187 ? 1.671 -0.620 19.273 1.00 95.00 187 ILE A O 1
ATOM 1450 N N . ASP A 1 188 ? 1.120 -0.433 21.444 1.00 93.69 188 ASP A N 1
ATOM 1451 C CA . ASP A 1 188 ? -0.042 -1.310 21.366 1.00 93.69 188 ASP A CA 1
ATOM 1452 C C . ASP A 1 188 ? -1.172 -0.610 20.589 1.00 93.69 188 ASP A C 1
ATOM 1454 O O . ASP A 1 188 ? -1.492 0.558 20.837 1.00 93.69 188 ASP A O 1
ATOM 1458 N N . ALA A 1 189 ? -1.814 -1.329 19.669 1.00 94.38 189 ALA A N 1
ATOM 1459 C CA . ALA A 1 189 ? -2.973 -0.840 18.934 1.00 94.38 189 ALA A CA 1
ATOM 1460 C C . ALA A 1 189 ? -4.101 -0.350 19.868 1.00 94.38 189 ALA A C 1
ATOM 1462 O O . ALA A 1 189 ? -4.763 0.637 19.541 1.00 94.38 189 ALA A O 1
ATOM 1463 N N . LEU A 1 190 ? -4.275 -0.953 21.051 1.00 95.06 190 LEU A N 1
ATOM 1464 C CA . LEU A 1 190 ? -5.241 -0.529 22.079 1.00 95.06 190 LEU A CA 1
ATOM 1465 C C . LEU A 1 190 ? -4.865 0.802 22.755 1.00 95.06 190 LEU A C 1
ATOM 1467 O O . LEU A 1 190 ? -5.725 1.536 23.242 1.00 95.06 190 LEU A O 1
ATOM 1471 N N . ALA A 1 191 ? -3.577 1.143 22.769 1.00 94.50 191 ALA A N 1
ATOM 1472 C CA . ALA A 1 191 ? -3.076 2.408 23.302 1.00 94.50 191 ALA A CA 1
ATOM 1473 C C . ALA A 1 191 ? -3.017 3.519 22.238 1.00 94.50 191 ALA A C 1
ATOM 1475 O O . ALA A 1 191 ? -2.811 4.688 22.572 1.00 94.50 191 ALA A O 1
ATOM 1476 N N . SER A 1 192 ? -3.217 3.183 20.960 1.00 94.00 192 SER A N 1
ATOM 1477 C CA . SER A 1 192 ? -3.199 4.157 19.868 1.00 94.00 192 SER A CA 1
ATOM 1478 C C . SER A 1 192 ? -4.313 5.207 19.994 1.00 94.00 192 SER A C 1
ATOM 1480 O O . SER A 1 192 ? -5.340 4.996 20.643 1.00 94.00 192 SER A O 1
ATOM 1482 N N . ARG A 1 193 ? -4.111 6.377 19.387 1.00 94.62 193 ARG A N 1
ATOM 1483 C CA . ARG A 1 193 ? -5.088 7.475 19.318 1.00 94.62 193 ARG A CA 1
ATOM 1484 C C . ARG A 1 193 ? -5.092 8.052 17.903 1.00 94.62 193 ARG A C 1
ATOM 1486 O O . ARG A 1 193 ? -4.079 7.891 17.217 1.00 94.62 193 ARG A O 1
ATOM 1493 N N . PRO A 1 194 ? -6.173 8.733 17.475 1.00 95.06 194 PRO A N 1
ATOM 1494 C CA . PRO A 1 194 ? -6.171 9.479 16.225 1.00 95.06 194 PRO A CA 1
ATOM 1495 C C . PRO A 1 194 ? -4.914 10.359 16.104 1.00 95.06 194 PRO A C 1
ATOM 1497 O O . PRO A 1 194 ? -4.639 11.162 17.005 1.00 95.06 194 PRO A O 1
ATOM 1500 N N . PRO A 1 195 ? -4.125 10.211 15.026 1.00 93.38 195 PRO A N 1
ATOM 1501 C CA . PRO A 1 195 ? -2.939 11.024 14.797 1.00 93.38 195 PRO A CA 1
ATOM 1502 C C . PRO A 1 195 ? -3.288 12.510 14.810 1.00 93.38 195 PRO A C 1
ATOM 1504 O O . PRO A 1 195 ? -4.279 12.917 14.211 1.00 93.38 195 PRO A O 1
ATOM 1507 N N . GLN A 1 196 ? -2.479 13.317 15.503 1.00 88.00 196 GLN A N 1
ATOM 1508 C CA . GLN A 1 196 ? -2.653 14.775 15.594 1.00 88.00 196 GLN A CA 1
ATOM 1509 C C . GLN A 1 196 ? -4.073 15.217 16.024 1.00 88.00 196 GLN A C 1
ATOM 1511 O O . GLN A 1 196 ? -4.513 16.305 15.669 1.00 88.00 196 GLN A O 1
ATOM 1516 N N . ASN A 1 197 ? -4.797 14.385 16.790 1.00 85.81 197 ASN A N 1
ATOM 1517 C CA . ASN A 1 197 ? -6.200 14.609 17.170 1.00 85.81 197 ASN A CA 1
ATOM 1518 C C . ASN A 1 197 ? -7.139 14.821 15.964 1.00 85.81 197 ASN A C 1
ATOM 1520 O O . ASN A 1 197 ? -8.127 15.554 16.059 1.00 85.81 197 ASN A O 1
ATOM 1524 N N . ALA A 1 198 ? -6.833 14.192 14.825 1.00 91.69 198 ALA A N 1
ATOM 1525 C CA . ALA A 1 198 ? -7.663 14.262 13.632 1.00 91.69 198 ALA A CA 1
ATOM 1526 C C . ALA A 1 198 ? -9.082 13.731 13.908 1.00 91.69 198 ALA A C 1
ATOM 1528 O O . ALA A 1 198 ? -9.271 12.658 14.489 1.00 91.69 198 ALA A O 1
ATOM 1529 N N . LYS A 1 199 ? -10.083 14.510 13.480 1.00 91.94 199 LYS A N 1
ATOM 1530 C CA . LYS A 1 199 ? -11.513 14.221 13.691 1.00 91.94 199 LYS A CA 1
ATOM 1531 C C . LYS A 1 199 ? -12.054 13.137 12.757 1.00 91.94 199 LYS A C 1
ATOM 1533 O O . LYS A 1 199 ? -13.086 12.545 13.053 1.00 91.94 199 LYS A O 1
ATOM 1538 N N . ASP A 1 200 ? -11.364 12.901 11.649 1.00 95.19 200 ASP A N 1
ATOM 1539 C CA . ASP A 1 200 ? -11.651 11.868 10.668 1.00 95.19 200 ASP A CA 1
ATOM 1540 C C . ASP A 1 200 ? -10.350 11.379 10.013 1.00 95.19 200 ASP A C 1
ATOM 1542 O O . ASP A 1 200 ? -9.257 11.913 10.240 1.00 95.19 200 ASP A O 1
ATOM 1546 N N . GLY A 1 201 ? -10.472 10.308 9.236 1.00 97.12 201 GLY A N 1
ATOM 1547 C CA . GLY A 1 201 ? -9.361 9.705 8.522 1.00 97.12 201 GLY A CA 1
ATOM 1548 C C . GLY A 1 201 ? -9.678 8.295 8.048 1.00 97.12 201 GLY A C 1
ATOM 1549 O O . GLY A 1 201 ? -10.759 7.745 8.293 1.00 97.12 201 GLY A O 1
ATOM 1550 N N . VAL A 1 202 ? -8.704 7.702 7.365 1.00 98.56 202 VAL A N 1
ATOM 1551 C CA . VAL A 1 202 ? -8.735 6.304 6.947 1.00 98.56 202 VAL A CA 1
ATOM 1552 C C . VAL A 1 202 ? -7.781 5.519 7.834 1.00 98.56 202 VAL A C 1
ATOM 1554 O O . VAL A 1 202 ? -6.584 5.796 7.876 1.00 98.56 202 VAL A O 1
ATOM 1557 N N . MET A 1 203 ? -8.303 4.516 8.533 1.00 98.62 203 MET A N 1
ATOM 1558 C CA . MET A 1 203 ? -7.475 3.511 9.188 1.00 98.62 203 MET A CA 1
ATOM 1559 C C . MET A 1 203 ? -7.407 2.283 8.282 1.00 98.62 203 MET A C 1
ATOM 1561 O O . MET A 1 203 ? -8.450 1.781 7.871 1.00 98.62 203 MET A O 1
ATOM 1565 N N . LEU A 1 204 ? -6.213 1.793 7.958 1.00 98.50 204 LEU A N 1
ATOM 1566 C CA . LEU A 1 204 ? -6.030 0.612 7.114 1.00 98.50 204 LEU A CA 1
ATOM 1567 C C . LEU A 1 204 ? -4.982 -0.300 7.736 1.00 98.50 204 LEU A C 1
ATOM 1569 O O . LEU A 1 204 ? -3.862 0.136 7.955 1.00 98.50 204 LEU A O 1
ATOM 1573 N N . LEU A 1 205 ? -5.353 -1.551 7.998 1.00 96.06 205 LEU A N 1
ATOM 1574 C CA . LEU A 1 205 ? -4.519 -2.504 8.721 1.00 96.06 205 LEU A CA 1
ATOM 1575 C C . LEU A 1 205 ? -4.671 -3.928 8.178 1.00 96.06 205 LEU A C 1
ATOM 1577 O O . LEU A 1 205 ? -5.717 -4.321 7.654 1.00 96.06 205 LEU A O 1
ATOM 1581 N N . ASN A 1 206 ? -3.611 -4.713 8.351 1.00 92.44 206 ASN A N 1
ATOM 1582 C CA . ASN A 1 206 ? -3.568 -6.147 8.069 1.00 92.44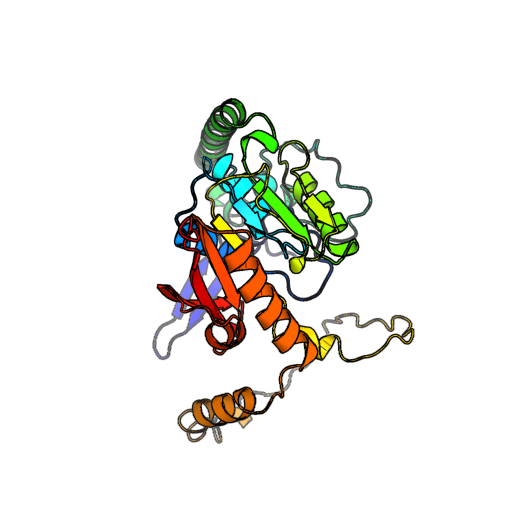 206 ASN A CA 1
ATOM 1583 C C . ASN A 1 206 ? -3.097 -6.885 9.337 1.00 92.44 206 ASN A C 1
ATOM 1585 O O . ASN A 1 206 ? -1.910 -7.214 9.431 1.00 92.44 206 ASN A O 1
ATOM 1589 N N . PRO A 1 207 ? -3.987 -7.078 10.334 1.00 86.94 207 PRO A N 1
ATOM 1590 C CA . PRO A 1 207 ? -3.636 -7.736 11.588 1.00 86.94 207 PRO A CA 1
ATOM 1591 C C . PRO A 1 207 ? -3.134 -9.168 11.350 1.00 86.94 207 PRO A C 1
ATOM 1593 O O . PRO A 1 207 ? -3.463 -9.783 10.330 1.00 86.94 207 PRO A O 1
ATOM 1596 N N . PRO A 1 208 ? -2.362 -9.743 12.288 1.00 74.25 208 PRO A N 1
ATOM 1597 C CA . PRO A 1 208 ? -2.021 -11.159 12.225 1.00 74.25 208 PRO A CA 1
ATOM 1598 C C . PRO A 1 208 ? -3.301 -12.009 12.289 1.00 74.25 208 PRO A C 1
ATOM 1600 O O . PRO A 1 208 ? -4.183 -11.734 13.094 1.00 74.25 208 PRO A O 1
ATOM 1603 N N . TYR A 1 209 ? -3.407 -13.045 11.456 1.00 67.31 209 TYR A N 1
ATOM 1604 C CA . TYR A 1 209 ? -4.523 -13.998 11.476 1.00 67.31 209 TYR A CA 1
ATOM 1605 C C . TYR A 1 209 ? -4.021 -15.453 11.418 1.00 67.31 209 TYR A C 1
ATOM 1607 O O . TYR A 1 209 ? -3.025 -15.734 10.743 1.00 67.31 209 TYR A O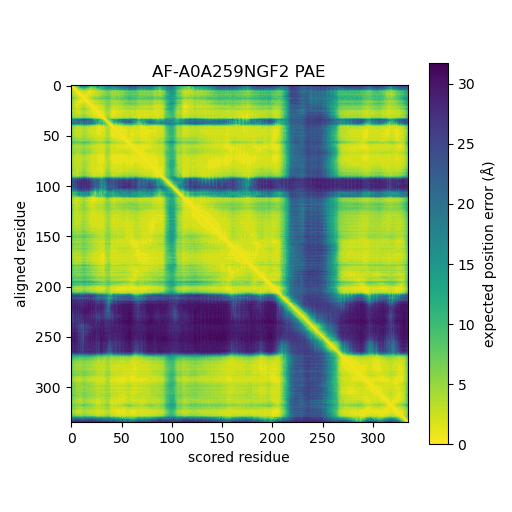 1
ATOM 1615 N N . GLY A 1 210 ? -4.733 -16.346 12.129 1.00 56.50 210 GLY A N 1
ATOM 1616 C CA . GLY A 1 210 ? -4.717 -17.823 12.052 1.00 56.50 210 GLY A CA 1
ATOM 1617 C C . GLY A 1 210 ? -3.367 -18.475 11.735 1.00 56.50 210 GLY A C 1
ATOM 1618 O O . GLY A 1 210 ? -2.520 -18.634 12.609 1.00 56.50 210 GLY A O 1
ATOM 1619 N N . GLU A 1 211 ? -3.133 -18.805 10.462 1.00 45.00 211 GLU A N 1
ATOM 1620 C CA . GLU A 1 211 ? -1.942 -19.533 9.989 1.00 45.00 211 GLU A CA 1
ATOM 1621 C C . GLU A 1 211 ? -0.601 -18.825 10.283 1.00 45.00 211 GLU A C 1
ATOM 1623 O O . GLU A 1 211 ? 0.415 -19.482 10.513 1.00 45.00 211 GLU A O 1
ATOM 1628 N N . ARG A 1 212 ? -0.574 -17.482 10.357 1.00 50.44 212 ARG A N 1
ATOM 1629 C CA . ARG A 1 212 ? 0.642 -16.727 10.742 1.00 50.44 212 ARG A CA 1
ATOM 1630 C C . ARG A 1 212 ? 0.981 -16.852 12.231 1.00 50.44 212 ARG A C 1
ATOM 1632 O O . ARG A 1 212 ? 2.104 -16.535 12.624 1.00 50.44 212 ARG A O 1
ATOM 1639 N N . LEU A 1 213 ? 0.016 -17.258 13.057 1.00 40.50 213 LEU A N 1
ATOM 1640 C CA . LEU A 1 213 ? 0.206 -17.518 14.484 1.00 40.50 213 LEU A CA 1
ATOM 1641 C C . LEU A 1 213 ? 0.649 -18.969 14.722 1.00 40.50 213 LEU A C 1
ATOM 1643 O O . LEU A 1 213 ? 1.486 -19.199 15.591 1.00 40.50 213 LEU A O 1
ATOM 1647 N N . VAL A 1 214 ? 0.182 -19.927 13.910 1.00 34.44 214 VAL A N 1
ATOM 1648 C CA . VAL A 1 214 ? 0.535 -21.356 14.041 1.00 34.44 214 VAL A CA 1
ATOM 1649 C C . VAL A 1 214 ? 2.024 -21.613 13.770 1.00 34.44 214 VAL A C 1
ATOM 1651 O O . VAL A 1 214 ? 2.654 -22.355 14.518 1.00 34.44 214 VAL A O 1
ATOM 1654 N N . ILE A 1 215 ? 2.645 -20.912 12.810 1.00 39.06 215 ILE A N 1
ATOM 1655 C CA . ILE A 1 215 ? 4.110 -20.974 12.592 1.00 39.06 215 ILE A CA 1
ATOM 1656 C C . ILE A 1 215 ? 4.892 -20.457 13.822 1.00 39.06 215 ILE A C 1
ATOM 1658 O O . ILE A 1 215 ? 6.036 -20.842 14.053 1.00 39.06 215 ILE A O 1
ATOM 1662 N N . LYS A 1 216 ? 4.265 -19.624 14.662 1.00 38.59 216 LYS A N 1
ATOM 1663 C CA . LYS A 1 216 ? 4.856 -19.057 15.885 1.00 38.59 216 LYS A CA 1
ATOM 1664 C C . LYS A 1 216 ? 4.523 -19.831 17.164 1.00 38.59 216 LYS A C 1
ATOM 1666 O O . LYS A 1 216 ? 4.987 -19.440 18.235 1.00 38.59 216 LYS A O 1
ATOM 1671 N N . GLY A 1 217 ? 3.785 -20.937 17.078 1.00 29.19 217 GLY A N 1
ATOM 1672 C CA . GLY A 1 217 ? 3.422 -21.803 18.205 1.00 29.19 217 GLY A CA 1
ATOM 1673 C C . GLY A 1 217 ? 4.573 -22.659 18.747 1.00 29.19 217 GLY A C 1
ATOM 1674 O O . GLY A 1 217 ? 4.391 -23.841 19.010 1.00 29.19 217 GLY A O 1
ATOM 1675 N N . GLY A 1 218 ? 5.764 -22.088 18.915 1.00 28.64 218 GLY A N 1
ATOM 1676 C CA . GLY A 1 218 ? 6.904 -22.726 19.561 1.00 28.64 218 GLY A CA 1
ATOM 1677 C C . GLY A 1 218 ? 7.577 -21.724 20.482 1.00 28.64 218 GLY A C 1
ATOM 1678 O O . GLY A 1 218 ? 8.295 -20.839 20.024 1.00 28.64 218 GLY A O 1
ATOM 1679 N N . ARG A 1 219 ? 7.325 -21.843 21.792 1.00 32.12 219 ARG A N 1
ATOM 1680 C CA . ARG A 1 219 ? 8.053 -21.093 22.826 1.00 32.12 219 ARG A CA 1
ATOM 1681 C C . ARG A 1 219 ? 9.554 -21.200 22.568 1.00 32.12 219 ARG A C 1
ATOM 1683 O O . ARG A 1 219 ? 10.043 -22.282 22.249 1.00 32.12 219 ARG A O 1
ATOM 16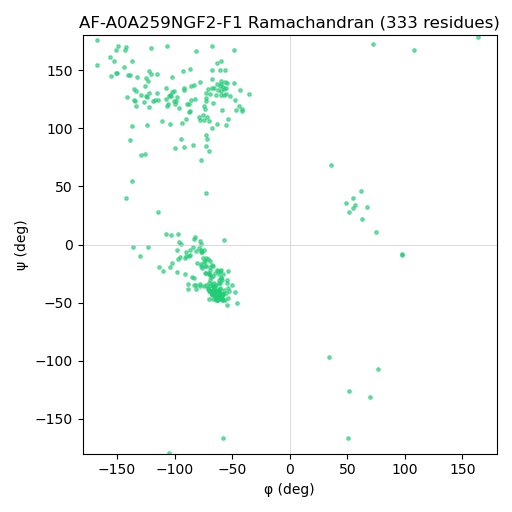90 N N . GLY A 1 220 ? 10.248 -20.080 22.756 1.00 38.31 220 GLY A N 1
ATOM 1691 C CA . GLY A 1 220 ? 11.686 -19.957 22.574 1.00 38.31 220 GLY A CA 1
ATOM 1692 C C . GLY A 1 220 ? 12.461 -21.150 23.127 1.00 38.31 220 GLY A C 1
ATOM 1693 O O . GLY A 1 220 ? 12.480 -21.408 24.329 1.00 38.31 220 GLY A O 1
ATOM 1694 N N . ARG A 1 221 ? 13.123 -21.853 22.216 1.00 25.38 221 ARG A N 1
ATOM 1695 C CA . ARG A 1 221 ? 14.365 -22.564 22.472 1.00 25.38 221 ARG A CA 1
ATOM 1696 C C . ARG A 1 221 ? 15.219 -22.389 21.236 1.00 25.38 221 ARG A C 1
ATOM 1698 O O . ARG A 1 221 ? 14.748 -22.642 20.129 1.00 25.38 221 ARG A O 1
ATOM 1705 N N . ASP A 1 222 ? 16.435 -21.914 21.463 1.00 37.22 222 ASP A N 1
ATOM 1706 C CA . ASP A 1 222 ? 17.499 -21.838 20.478 1.00 37.22 222 ASP A CA 1
ATOM 1707 C C . ASP A 1 222 ? 17.525 -23.115 19.637 1.00 37.22 222 ASP A C 1
ATOM 1709 O O . ASP A 1 222 ? 17.792 -24.208 20.139 1.00 37.22 222 ASP A O 1
ATOM 1713 N N . ARG A 1 223 ? 17.232 -22.977 18.346 1.00 28.80 223 ARG A N 1
ATOM 1714 C CA . ARG A 1 223 ? 17.717 -23.915 17.345 1.00 28.80 223 ARG A CA 1
ATOM 1715 C C . ARG A 1 223 ? 18.721 -23.154 16.510 1.00 28.80 223 ARG A C 1
ATOM 1717 O O . ARG A 1 223 ? 18.365 -22.249 15.759 1.00 28.80 223 ARG A O 1
ATOM 1724 N N . GLN A 1 224 ? 19.983 -23.502 16.748 1.00 26.88 224 GLN A N 1
ATOM 1725 C CA . GLN A 1 224 ? 21.081 -23.240 15.838 1.00 26.88 224 GLN A CA 1
ATOM 1726 C C . GLN A 1 224 ? 20.627 -23.573 14.418 1.00 26.88 224 GLN A C 1
ATOM 1728 O O . GLN A 1 224 ? 19.980 -24.589 14.176 1.00 26.88 224 GLN A O 1
ATOM 1733 N N . SER A 1 225 ? 20.927 -22.643 13.526 1.00 30.98 225 SER A N 1
ATOM 1734 C CA . SER A 1 225 ? 20.753 -22.741 12.090 1.00 30.98 225 SER A CA 1
ATOM 1735 C C . SER A 1 225 ? 21.438 -23.997 11.556 1.00 30.98 225 SER A C 1
ATOM 1737 O O . SER A 1 225 ? 22.666 -24.032 11.498 1.00 30.98 225 SER A O 1
ATOM 1739 N N . GLU A 1 226 ? 20.652 -24.989 11.153 1.00 25.88 226 GLU A N 1
ATOM 1740 C CA . GLU A 1 226 ? 21.068 -25.930 10.118 1.00 25.88 226 GLU A CA 1
ATOM 1741 C C . GLU A 1 226 ? 20.587 -25.390 8.768 1.00 25.88 226 GLU A C 1
ATOM 1743 O O . GLU A 1 226 ? 19.488 -24.849 8.627 1.00 25.88 226 GLU A O 1
ATOM 1748 N N . GLU A 1 227 ? 21.521 -25.418 7.829 1.00 32.34 227 GLU A N 1
ATOM 1749 C CA . GLU A 1 227 ? 21.482 -24.828 6.504 1.00 32.34 227 GLU A CA 1
ATOM 1750 C C . GLU A 1 227 ? 20.599 -25.659 5.570 1.00 32.34 227 GLU A C 1
ATOM 1752 O O . GLU A 1 227 ? 21.000 -26.738 5.148 1.00 32.34 227 GLU A O 1
ATOM 1757 N N . ASP A 1 228 ? 19.449 -25.127 5.156 1.00 26.91 228 ASP A N 1
ATOM 1758 C CA . ASP A 1 228 ? 18.756 -25.636 3.969 1.00 26.91 228 ASP A CA 1
ATOM 1759 C C . ASP A 1 228 ? 19.220 -24.836 2.746 1.00 26.91 228 ASP A C 1
ATOM 1761 O O . ASP A 1 228 ? 18.623 -23.837 2.324 1.00 26.91 228 ASP A O 1
ATOM 1765 N N . ALA A 1 229 ? 20.359 -25.273 2.210 1.00 26.12 229 ALA A N 1
ATOM 1766 C CA . ALA A 1 229 ? 20.804 -24.945 0.869 1.00 26.12 229 ALA A CA 1
ATOM 1767 C C . ALA A 1 229 ? 19.840 -25.587 -0.143 1.00 26.12 229 ALA A C 1
ATOM 1769 O O . ALA A 1 229 ? 19.650 -26.801 -0.158 1.00 26.12 229 ALA A O 1
ATOM 1770 N N . TYR A 1 230 ? 19.228 -24.770 -1.000 1.00 27.56 230 TYR A N 1
ATOM 1771 C CA . TYR A 1 230 ? 18.557 -25.267 -2.198 1.00 27.56 230 TYR A CA 1
ATOM 1772 C C . TYR A 1 230 ? 19.639 -25.700 -3.190 1.00 27.56 230 TYR A C 1
ATOM 1774 O O . TYR A 1 230 ? 20.171 -24.860 -3.916 1.00 27.56 230 TYR A O 1
ATOM 1782 N N . ASP A 1 231 ? 19.985 -26.986 -3.167 1.00 26.25 231 ASP A N 1
ATOM 1783 C CA . ASP A 1 231 ? 20.820 -27.613 -4.186 1.00 26.25 231 ASP A CA 1
ATOM 1784 C C . ASP A 1 231 ? 19.933 -28.075 -5.351 1.00 26.25 231 ASP A C 1
ATOM 1786 O O . ASP A 1 231 ? 18.930 -28.771 -5.170 1.00 26.25 231 ASP A O 1
ATOM 1790 N N . ASP A 1 232 ? 20.279 -27.601 -6.541 1.00 33.06 232 ASP A N 1
ATOM 1791 C CA . ASP A 1 232 ? 19.607 -27.865 -7.808 1.00 33.06 232 ASP A CA 1
ATOM 1792 C C . ASP A 1 232 ? 20.338 -29.048 -8.452 1.00 33.06 232 ASP A C 1
ATOM 1794 O O . ASP A 1 232 ? 21.344 -28.867 -9.138 1.00 33.06 232 ASP A O 1
ATOM 1798 N N . ALA A 1 233 ? 19.882 -30.273 -8.173 1.00 30.50 233 ALA A N 1
ATOM 1799 C CA . ALA A 1 233 ? 20.421 -31.481 -8.789 1.00 30.50 233 ALA A CA 1
ATOM 1800 C C . ALA A 1 233 ? 19.312 -32.445 -9.243 1.00 30.50 233 ALA A C 1
ATOM 1802 O O . ALA A 1 233 ? 18.339 -32.720 -8.542 1.00 30.50 233 ALA A O 1
ATOM 1803 N N . GLU A 1 234 ? 19.506 -32.912 -10.473 1.00 38.53 234 GLU A N 1
ATOM 1804 C CA . GLU A 1 234 ? 18.695 -33.773 -11.333 1.00 38.53 234 GLU A CA 1
ATOM 1805 C C . GLU A 1 234 ? 17.900 -34.892 -10.641 1.00 38.53 234 GLU A C 1
ATOM 1807 O O . GLU A 1 234 ? 18.463 -35.745 -9.963 1.00 38.53 234 GLU A O 1
ATOM 1812 N N . MET A 1 235 ? 16.601 -34.981 -10.950 1.00 28.53 235 MET A N 1
ATOM 1813 C CA . MET A 1 235 ? 15.801 -36.203 -10.802 1.00 28.53 235 MET A CA 1
ATOM 1814 C C . MET A 1 235 ? 14.874 -36.347 -12.015 1.00 28.53 235 MET A C 1
ATOM 1816 O O . MET A 1 235 ? 13.745 -35.853 -12.047 1.00 28.53 235 MET A O 1
ATOM 1820 N N . THR A 1 236 ? 15.380 -37.018 -13.046 1.00 39.78 236 THR A N 1
ATOM 1821 C CA . THR A 1 236 ? 14.569 -37.663 -14.078 1.00 39.78 236 THR A CA 1
ATOM 1822 C C . THR A 1 236 ? 13.909 -38.898 -13.477 1.00 39.78 236 THR A C 1
ATOM 1824 O O . THR A 1 236 ? 14.610 -39.866 -13.223 1.00 39.78 236 THR A O 1
ATOM 1827 N N . GLU A 1 237 ? 12.589 -38.886 -13.276 1.00 35.22 237 GLU A N 1
ATOM 1828 C CA . GLU A 1 237 ? 11.749 -40.082 -13.426 1.00 35.22 237 GLU A CA 1
ATOM 1829 C C . GLU A 1 237 ? 10.247 -39.739 -13.435 1.00 35.22 237 GLU A C 1
ATOM 1831 O O . GLU A 1 237 ? 9.783 -38.693 -12.978 1.00 35.22 237 GLU A O 1
ATOM 1836 N N . ASP A 1 238 ? 9.502 -40.621 -14.082 1.00 40.75 238 ASP A N 1
ATOM 1837 C CA . ASP A 1 238 ? 8.282 -40.405 -14.850 1.00 40.75 238 ASP A CA 1
ATOM 1838 C C . ASP A 1 238 ? 7.017 -40.079 -14.016 1.00 40.75 238 ASP A C 1
ATOM 1840 O O . ASP A 1 238 ? 6.233 -40.944 -13.624 1.00 40.75 238 ASP A O 1
ATOM 1844 N N . ARG A 1 239 ? 6.768 -38.784 -13.769 1.00 36.34 239 ARG A N 1
ATOM 1845 C CA . ARG A 1 239 ? 5.542 -38.274 -13.109 1.00 36.34 239 ARG A CA 1
ATOM 1846 C C . ARG A 1 239 ? 4.290 -38.299 -13.999 1.00 36.34 239 ARG A C 1
ATOM 1848 O O . ARG A 1 239 ? 3.204 -37.937 -13.535 1.00 36.34 239 ARG A O 1
ATOM 1855 N N . PHE A 1 240 ? 4.421 -38.669 -15.274 1.00 35.62 240 PHE A N 1
ATOM 1856 C CA . PHE A 1 240 ? 3.322 -38.593 -16.235 1.00 35.62 240 PHE A CA 1
ATOM 1857 C C . PHE A 1 240 ? 2.394 -39.813 -16.145 1.00 35.62 240 PHE A C 1
ATOM 1859 O O . PHE A 1 240 ? 1.176 -39.666 -16.251 1.00 35.62 240 PHE A O 1
ATOM 1866 N N . ALA A 1 241 ? 2.943 -40.998 -15.858 1.00 37.91 241 ALA A N 1
ATOM 1867 C CA . ALA A 1 241 ? 2.189 -42.253 -15.851 1.00 37.91 241 ALA A CA 1
ATOM 1868 C C . ALA A 1 241 ? 1.187 -42.383 -14.681 1.00 37.91 241 ALA A C 1
ATOM 1870 O O . ALA A 1 241 ? 0.102 -42.932 -14.860 1.00 37.91 241 ALA A O 1
ATOM 1871 N N . GLN A 1 242 ? 1.481 -41.827 -13.498 1.00 32.59 242 GLN A N 1
ATOM 1872 C CA . GLN A 1 242 ? 0.609 -41.974 -12.314 1.00 32.59 242 GLN A CA 1
ATOM 1873 C C . GLN A 1 242 ? -0.609 -41.032 -12.287 1.00 32.59 242 GLN A C 1
ATOM 1875 O O . GLN A 1 242 ? -1.554 -41.263 -11.531 1.00 32.59 242 GLN A O 1
ATOM 1880 N N . ASN A 1 243 ? -0.631 -39.979 -13.111 1.00 38.12 243 ASN A N 1
ATOM 1881 C CA . ASN A 1 243 ? -1.685 -38.956 -13.065 1.00 38.12 243 ASN A CA 1
ATOM 1882 C C . ASN A 1 243 ? -2.901 -39.251 -13.962 1.00 38.12 243 ASN A C 1
ATOM 1884 O O . ASN A 1 243 ? -3.900 -38.531 -13.896 1.00 38.12 243 ASN A O 1
ATOM 1888 N N . VAL A 1 244 ? -2.855 -40.300 -14.789 1.00 40.88 244 VAL A N 1
ATOM 1889 C CA . VAL A 1 244 ? -3.925 -40.588 -15.761 1.00 40.88 244 VAL A CA 1
ATOM 1890 C C . VAL A 1 244 ? -5.096 -41.356 -15.131 1.00 40.88 244 VAL A C 1
ATOM 1892 O O . VAL A 1 244 ? -6.241 -41.164 -15.543 1.00 40.88 244 VAL A O 1
ATOM 1895 N N . GLU A 1 245 ? -4.853 -42.154 -14.087 1.00 36.72 245 GLU A N 1
ATOM 1896 C CA . GLU A 1 245 ? -5.854 -43.096 -13.560 1.00 36.72 245 GLU A CA 1
ATOM 1897 C C . GLU A 1 245 ? -6.640 -42.577 -12.339 1.00 36.72 245 GLU A C 1
ATOM 1899 O O . GLU A 1 245 ? -7.796 -42.945 -12.141 1.00 36.72 245 GLU A O 1
ATOM 1904 N N . THR A 1 246 ? -6.095 -41.629 -11.569 1.00 39.72 246 THR A N 1
ATOM 1905 C CA . THR A 1 246 ? -6.766 -41.060 -10.376 1.00 39.72 246 THR A CA 1
ATOM 1906 C C . THR A 1 246 ? -7.383 -39.671 -10.608 1.00 39.72 246 THR A C 1
ATOM 1908 O O . THR A 1 246 ? -8.247 -39.222 -9.848 1.00 39.72 246 THR A O 1
ATOM 1911 N N . GLY A 1 247 ? -7.003 -38.985 -11.693 1.00 39.44 247 GLY A N 1
ATOM 1912 C CA . GLY A 1 247 ? -7.319 -37.570 -11.928 1.00 39.44 247 GLY A CA 1
ATOM 1913 C C . GLY A 1 247 ? -8.758 -37.250 -12.355 1.00 39.44 247 GLY A C 1
ATOM 1914 O O . GLY A 1 247 ? -9.147 -36.082 -12.352 1.00 39.44 247 GLY A O 1
ATOM 1915 N N . ARG A 1 248 ? -9.584 -38.245 -12.714 1.00 39.28 248 ARG A N 1
ATOM 1916 C CA . ARG A 1 248 ? -10.932 -37.993 -13.269 1.00 39.28 248 ARG A CA 1
ATOM 1917 C C . ARG A 1 248 ? -12.092 -38.070 -12.272 1.00 39.28 248 ARG A C 1
ATOM 1919 O O . ARG A 1 248 ? -13.170 -37.587 -12.608 1.00 39.28 248 ARG A O 1
ATOM 1926 N N . GLN A 1 249 ? -11.900 -38.581 -11.051 1.00 33.78 249 GLN A N 1
ATOM 1927 C CA . GLN A 1 249 ? -12.998 -38.704 -10.071 1.00 33.78 249 GLN A CA 1
ATOM 1928 C C . GLN A 1 249 ? -12.870 -37.818 -8.814 1.00 33.78 249 GLN A C 1
ATOM 1930 O O . GLN A 1 249 ? -13.890 -37.499 -8.204 1.00 33.78 249 GLN A O 1
ATOM 1935 N N . SER A 1 250 ? -11.683 -37.306 -8.467 1.00 38.97 250 SER A N 1
ATOM 1936 C CA . SER A 1 250 ? -11.488 -36.570 -7.197 1.00 38.97 250 SER A CA 1
ATOM 1937 C C . SER A 1 250 ? -11.700 -35.046 -7.254 1.00 38.97 250 SER A C 1
ATOM 1939 O O . SER A 1 250 ? -11.819 -34.401 -6.212 1.00 38.97 250 SER A O 1
ATOM 1941 N N . ALA A 1 251 ? -11.812 -34.434 -8.437 1.00 36.94 251 ALA A N 1
ATOM 1942 C CA . ALA A 1 251 ? -11.749 -32.971 -8.568 1.00 36.94 251 ALA A CA 1
ATOM 1943 C C . ALA A 1 251 ? -13.069 -32.202 -8.325 1.00 36.94 251 ALA A C 1
ATOM 1945 O O . ALA A 1 251 ? -13.071 -30.975 -8.397 1.00 36.94 251 ALA A O 1
ATOM 1946 N N . LYS A 1 252 ? -14.205 -32.865 -8.047 1.00 36.72 252 LYS A N 1
ATOM 1947 C CA . LYS A 1 252 ? -15.509 -32.163 -7.943 1.00 36.72 252 LYS A CA 1
ATOM 1948 C C . LYS A 1 252 ? -16.282 -32.306 -6.632 1.00 36.72 252 LYS A C 1
ATOM 1950 O O . LYS A 1 252 ? -17.314 -31.653 -6.502 1.00 36.72 252 LYS A O 1
ATOM 1955 N N . ARG A 1 253 ? -15.815 -33.075 -5.640 1.00 36.47 253 ARG A N 1
ATOM 1956 C CA . ARG A 1 253 ? -16.588 -33.274 -4.393 1.00 36.47 253 ARG A CA 1
ATOM 1957 C C . ARG A 1 253 ? -15.861 -33.055 -3.064 1.00 36.47 253 ARG A C 1
ATOM 1959 O O . ARG A 1 253 ? -16.547 -32.957 -2.060 1.00 36.47 253 ARG A O 1
ATOM 1966 N N . SER A 1 254 ? -14.537 -32.883 -3.032 1.00 39.03 254 SER A N 1
ATOM 1967 C CA . SER A 1 254 ? -13.798 -32.839 -1.753 1.00 39.03 254 SER A CA 1
ATOM 1968 C C . SER A 1 254 ? -13.353 -31.439 -1.282 1.00 39.03 254 SER A C 1
ATOM 1970 O O . SER A 1 254 ? -13.125 -31.236 -0.094 1.00 39.03 254 SER A O 1
ATOM 1972 N N . SER A 1 255 ? -13.274 -30.415 -2.141 1.00 48.59 255 SER A N 1
ATOM 1973 C CA . SER A 1 255 ? -12.640 -29.141 -1.742 1.00 48.59 255 SER A CA 1
ATOM 1974 C C . SER A 1 255 ? -13.503 -28.231 -0.857 1.00 48.59 255 SER A C 1
ATOM 1976 O O . SER A 1 255 ? -12.971 -27.560 0.018 1.00 48.59 255 SER A O 1
ATOM 1978 N N . ARG A 1 256 ? -14.832 -28.205 -1.024 1.00 42.91 256 ARG A N 1
ATOM 1979 C CA . ARG A 1 256 ? -15.707 -27.285 -0.263 1.00 42.91 256 ARG A CA 1
ATOM 1980 C C . ARG A 1 256 ? -16.053 -27.760 1.149 1.00 42.91 256 ARG A C 1
ATOM 1982 O O . ARG A 1 256 ? -16.177 -26.926 2.041 1.00 42.91 256 ARG A O 1
ATOM 1989 N N . GLU A 1 257 ? -16.214 -29.065 1.360 1.00 36.44 257 GLU A N 1
ATOM 1990 C CA . GLU A 1 257 ? -16.463 -29.625 2.698 1.00 36.44 257 GLU A CA 1
ATOM 1991 C C . GLU A 1 257 ? -15.185 -29.701 3.534 1.00 36.44 257 GLU A C 1
ATOM 1993 O O . GLU A 1 257 ? -15.233 -29.416 4.728 1.00 36.44 257 GLU A O 1
ATOM 1998 N N . SER A 1 258 ? -14.042 -29.996 2.909 1.00 42.38 258 SER A N 1
ATOM 1999 C CA . SER A 1 258 ? -12.750 -30.059 3.602 1.00 42.38 258 SER A CA 1
ATOM 2000 C C . SER A 1 258 ? -12.278 -28.675 4.057 1.00 42.38 258 SER A C 1
ATOM 2002 O O . SER A 1 258 ? -11.858 -28.538 5.198 1.00 42.38 258 SER A O 1
ATOM 2004 N N . LEU A 1 259 ? -12.450 -27.625 3.237 1.00 44.19 259 LEU A N 1
ATOM 2005 C CA . LEU A 1 259 ? -12.164 -26.239 3.646 1.00 44.19 259 LEU A CA 1
ATOM 2006 C C . LEU A 1 259 ? -13.112 -25.738 4.739 1.00 44.19 259 LEU A C 1
ATOM 2008 O O . LEU A 1 259 ? -12.657 -25.080 5.666 1.00 44.19 259 LEU A O 1
ATOM 2012 N N . LYS A 1 260 ? -14.408 -26.077 4.684 1.00 38.84 260 LYS A N 1
ATOM 2013 C CA . LYS A 1 260 ? -15.343 -25.730 5.766 1.00 38.84 260 LYS A CA 1
ATOM 2014 C C . LYS A 1 260 ? -15.028 -26.462 7.070 1.00 38.84 260 LYS A C 1
ATOM 2016 O O . LYS A 1 260 ? -15.209 -25.867 8.121 1.00 38.84 260 LYS A O 1
ATOM 2021 N N . LYS A 1 261 ? -14.570 -27.718 7.020 1.00 35.06 261 LYS A N 1
ATOM 2022 C CA . LYS A 1 261 ? -14.167 -28.481 8.215 1.00 35.06 261 LYS A CA 1
A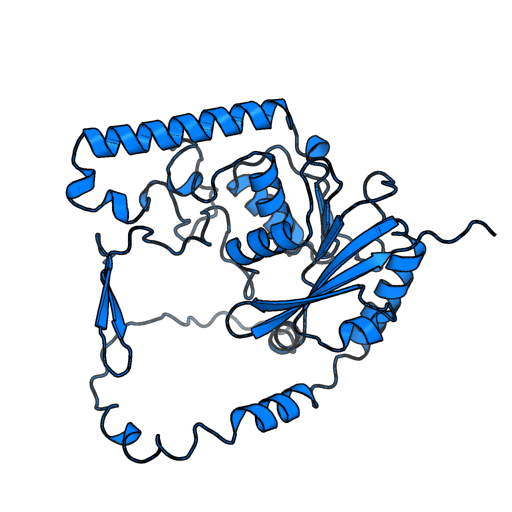TOM 2023 C C . LYS A 1 261 ? -12.822 -28.022 8.786 1.00 35.06 261 LYS A C 1
ATOM 2025 O O . LYS A 1 261 ? -12.704 -27.962 10.000 1.00 35.06 261 LYS A O 1
ATOM 2030 N N . LEU A 1 262 ? -11.868 -27.624 7.941 1.00 40.62 262 LEU A N 1
ATOM 2031 C CA . LEU A 1 262 ? -10.595 -27.028 8.371 1.00 40.62 262 LEU A CA 1
ATOM 2032 C C . LEU A 1 262 ? -10.780 -25.611 8.941 1.00 40.62 262 LEU A C 1
ATOM 2034 O O . LEU A 1 262 ? -10.173 -25.278 9.947 1.00 40.62 262 LEU A O 1
ATOM 2038 N N . GLN A 1 263 ? -11.679 -24.800 8.373 1.00 44.66 263 GLN A N 1
ATOM 2039 C CA . GLN A 1 263 ? -11.998 -23.459 8.890 1.00 44.66 263 GLN A CA 1
ATOM 2040 C C . GLN A 1 263 ? -12.901 -23.471 10.136 1.00 44.66 263 GLN A C 1
ATOM 2042 O O . GLN A 1 263 ? -12.983 -22.464 10.833 1.00 44.66 263 GLN A O 1
ATOM 2047 N N . ALA A 1 264 ? -13.604 -24.575 10.412 1.00 40.16 264 ALA A N 1
ATOM 2048 C CA . ALA A 1 264 ? -14.536 -24.692 11.538 1.00 40.16 264 ALA A CA 1
ATOM 2049 C C . ALA A 1 264 ? -13.922 -25.306 12.811 1.00 40.16 264 ALA A C 1
ATOM 2051 O O . ALA A 1 264 ? -14.640 -25.460 13.797 1.00 40.16 264 ALA A O 1
ATOM 2052 N N . GLN A 1 265 ? -12.633 -25.665 12.810 1.00 40.03 265 GLN A N 1
ATOM 2053 C CA . GLN A 1 265 ? -11.958 -26.294 13.956 1.00 40.03 265 GLN A CA 1
ATOM 2054 C C . GLN A 1 265 ? -10.507 -25.820 14.149 1.00 40.03 265 GLN A C 1
ATOM 2056 O O . GLN A 1 265 ? -9.637 -26.601 14.517 1.00 40.03 265 GLN A O 1
ATOM 2061 N N . GLU A 1 266 ? -10.238 -24.532 13.965 1.00 51.34 266 GLU A N 1
ATOM 2062 C CA . GLU A 1 266 ? -9.155 -23.897 14.719 1.00 51.34 266 GLU A CA 1
ATOM 2063 C C . GLU A 1 266 ? -9.826 -23.073 15.813 1.00 51.34 266 GLU A C 1
ATOM 2065 O O . GLU A 1 266 ? -10.428 -22.034 15.536 1.00 51.34 266 GLU A O 1
ATOM 2070 N N . GLU A 1 267 ? -9.802 -23.572 17.054 1.00 54.44 267 GLU A N 1
ATOM 2071 C CA . GLU A 1 267 ? -10.102 -22.740 18.219 1.00 54.44 267 GLU A CA 1
ATOM 2072 C C . GLU A 1 267 ? -9.153 -21.544 18.159 1.00 54.44 267 GLU A C 1
ATOM 2074 O O . GLU A 1 267 ? -7.953 -21.660 18.410 1.00 54.44 267 GLU A O 1
ATOM 2079 N N . GLN A 1 268 ? -9.677 -20.397 17.732 1.00 63.31 268 GLN A N 1
ATOM 2080 C CA . GLN A 1 268 ? -8.910 -19.166 17.732 1.00 63.31 268 GLN A CA 1
ATOM 2081 C C . GLN A 1 268 ? -8.448 -18.890 19.153 1.00 63.31 268 GLN A C 1
ATOM 2083 O O . GLN A 1 268 ? -9.239 -19.012 20.090 1.00 63.31 268 GLN A O 1
ATOM 2088 N N . ASP A 1 269 ? -7.180 -18.501 19.290 1.00 74.44 269 ASP A N 1
ATOM 2089 C CA . ASP A 1 269 ? -6.583 -18.157 20.575 1.00 74.44 269 ASP A CA 1
ATOM 2090 C C . ASP A 1 269 ? -7.532 -17.229 21.362 1.00 74.44 269 ASP A C 1
ATOM 2092 O O . ASP A 1 269 ? -7.804 -16.107 20.910 1.00 74.44 269 ASP A O 1
ATOM 2096 N N . PRO A 1 270 ? -8.056 -17.665 22.526 1.00 83.12 270 PRO A N 1
ATOM 2097 C CA . PRO A 1 270 ? -8.966 -16.861 23.333 1.00 83.12 270 PRO A CA 1
ATOM 2098 C C . PRO A 1 270 ? -8.398 -15.480 23.676 1.00 83.12 270 PRO A C 1
ATOM 2100 O O . PRO A 1 270 ? -9.157 -14.514 23.777 1.00 83.12 270 PRO A O 1
ATOM 2103 N N . GLN A 1 271 ? -7.070 -15.358 23.808 1.00 83.56 271 GLN A N 1
ATOM 2104 C CA . GLN A 1 271 ? -6.410 -14.072 24.044 1.00 83.56 271 GLN A CA 1
ATOM 2105 C C . GLN A 1 271 ? -6.543 -13.141 22.838 1.00 83.56 271 GLN A C 1
ATOM 2107 O O . GLN A 1 271 ? -6.776 -11.944 23.002 1.00 83.56 271 GLN A O 1
ATOM 2112 N N . PHE A 1 272 ? -6.446 -13.682 21.623 1.00 83.75 272 PHE A N 1
ATOM 2113 C CA . PHE A 1 272 ? -6.604 -12.911 20.395 1.00 83.75 272 PHE A CA 1
ATOM 2114 C C . PHE A 1 272 ? -8.055 -12.460 20.187 1.00 83.75 272 PHE A C 1
ATOM 2116 O O . PHE A 1 272 ? -8.298 -11.309 19.826 1.00 83.75 272 PHE A O 1
ATOM 2123 N N . VAL A 1 273 ? -9.031 -13.322 20.483 1.00 87.12 273 VAL A N 1
ATOM 2124 C CA . VAL A 1 273 ? -10.456 -12.950 20.433 1.00 87.12 273 VAL A CA 1
ATOM 2125 C C . VAL A 1 273 ? -10.770 -11.839 21.440 1.00 87.12 273 VAL A C 1
ATOM 2127 O O . VAL A 1 273 ? -11.468 -10.878 21.107 1.00 87.12 273 VAL A O 1
ATOM 2130 N N . GLU A 1 274 ? -10.226 -11.926 22.656 1.00 90.81 274 GLU A N 1
ATOM 2131 C CA . GLU A 1 274 ? -10.375 -10.877 23.666 1.00 90.81 274 GLU A CA 1
ATOM 2132 C C . GLU A 1 274 ? -9.688 -9.570 23.244 1.00 90.81 274 GLU A C 1
ATOM 2134 O O . GLU A 1 274 ? -10.279 -8.497 23.386 1.00 90.81 274 GLU A O 1
ATOM 2139 N N . PHE A 1 275 ? -8.498 -9.644 22.640 1.00 91.62 275 PHE A N 1
ATOM 2140 C CA . PHE A 1 275 ? -7.842 -8.485 22.034 1.00 91.62 275 PHE A CA 1
ATOM 2141 C C . PHE A 1 275 ?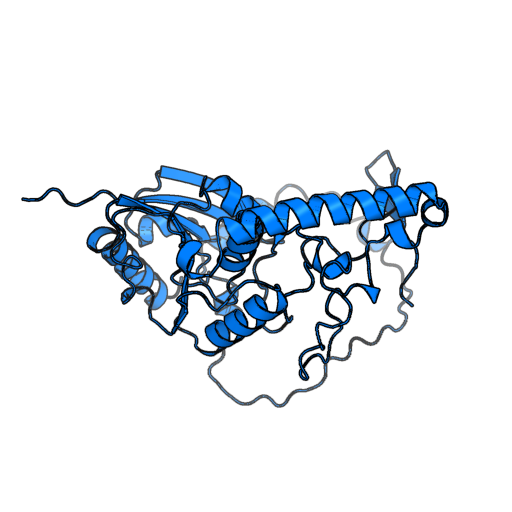 -8.735 -7.821 20.979 1.00 91.62 275 PHE A C 1
ATOM 2143 O O . PHE A 1 275 ? -8.939 -6.611 21.030 1.00 91.62 275 PHE A O 1
ATOM 2150 N N . LEU A 1 276 ? -9.328 -8.587 20.056 1.00 93.06 276 LEU A N 1
ATOM 2151 C CA . LEU A 1 276 ? -10.227 -8.041 19.034 1.00 93.06 276 LEU A CA 1
ATOM 2152 C C . LEU A 1 276 ? -11.467 -7.390 19.656 1.00 93.06 276 LEU A C 1
ATOM 2154 O O . LEU A 1 276 ? -11.881 -6.312 19.227 1.00 93.06 276 LEU A O 1
ATOM 2158 N N . ARG A 1 277 ? -12.028 -7.981 20.715 1.00 94.88 277 ARG A N 1
ATOM 2159 C CA . ARG A 1 277 ? -13.142 -7.379 21.457 1.00 94.88 277 ARG A CA 1
ATOM 2160 C C . ARG A 1 277 ? -12.751 -6.025 22.058 1.00 94.88 277 ARG A C 1
ATOM 2162 O O . ARG A 1 277 ? -13.510 -5.060 21.938 1.00 94.88 277 ARG A O 1
ATOM 2169 N N . GLN A 1 278 ? -11.585 -5.945 22.697 1.00 96.31 278 GLN A N 1
ATOM 2170 C CA . GLN A 1 278 ? -11.057 -4.701 23.266 1.00 96.31 278 GLN A CA 1
ATOM 2171 C C . GLN A 1 278 ? -10.739 -3.677 22.174 1.00 96.31 278 GLN A C 1
ATOM 2173 O O . GLN A 1 278 ? -11.075 -2.503 22.318 1.00 96.31 278 GLN A O 1
ATOM 2178 N N . PHE A 1 279 ? -10.178 -4.122 21.051 1.00 96.38 279 PHE A N 1
ATOM 2179 C CA . PHE A 1 279 ? -9.862 -3.272 19.911 1.00 96.38 279 PHE A CA 1
ATOM 2180 C C . PHE A 1 279 ? -11.129 -2.684 19.290 1.00 96.38 279 PHE A C 1
ATOM 2182 O O . PHE A 1 279 ? -11.198 -1.482 19.061 1.00 96.38 279 PHE A O 1
ATOM 2189 N N . GLY A 1 280 ? -12.180 -3.488 19.114 1.00 96.94 280 GLY A N 1
ATOM 2190 C CA . GLY A 1 280 ? -13.482 -3.009 18.654 1.00 96.94 280 GLY A CA 1
ATOM 2191 C C . GLY A 1 280 ? -14.112 -1.974 19.593 1.00 96.94 280 GLY A C 1
ATOM 2192 O O . GLY A 1 280 ? -14.709 -1.003 19.126 1.00 96.94 280 GLY A O 1
ATOM 2193 N N . GLN A 1 281 ? -13.956 -2.133 20.912 1.00 97.31 281 GLN A N 1
ATOM 2194 C CA . GLN A 1 281 ? -14.396 -1.124 21.881 1.00 97.31 281 GLN A CA 1
ATOM 2195 C C . GLN A 1 281 ? -13.569 0.165 21.766 1.00 97.31 281 GLN A C 1
ATOM 2197 O O . GLN A 1 281 ? -14.133 1.251 21.657 1.00 97.31 281 GLN A O 1
ATOM 2202 N N . HIS A 1 282 ? -12.245 0.036 21.691 1.00 97.44 282 HIS A N 1
ATOM 2203 C CA . HIS A 1 282 ? -11.322 1.157 21.523 1.00 97.44 282 HIS A CA 1
ATOM 2204 C C . HIS A 1 282 ? -11.601 1.969 20.247 1.00 97.44 282 HIS A C 1
ATOM 2206 O O . HIS A 1 282 ? -11.655 3.198 20.293 1.00 97.44 282 HIS A O 1
ATOM 2212 N N . LEU A 1 283 ? -11.880 1.306 19.119 1.00 97.38 283 LEU A N 1
ATOM 2213 C CA . LEU A 1 283 ? -12.266 1.970 17.869 1.00 97.38 283 LEU A CA 1
ATOM 2214 C C . LEU A 1 283 ? -13.520 2.846 18.035 1.00 97.38 283 LEU A C 1
ATOM 2216 O O . LEU A 1 283 ? -13.544 3.980 17.560 1.00 97.38 283 LEU A O 1
ATOM 2220 N N . LYS A 1 284 ? -14.541 2.360 18.753 1.00 96.00 284 LYS A N 1
ATOM 2221 C CA . LYS A 1 284 ? -15.770 3.129 19.028 1.00 96.00 284 LYS A CA 1
ATOM 2222 C C . LYS A 1 284 ? -15.527 4.318 19.951 1.00 96.00 284 LYS A C 1
ATOM 2224 O O . LYS A 1 284 ? -16.216 5.329 19.837 1.00 96.00 284 LYS A O 1
ATOM 2229 N N . ASP A 1 285 ? -14.601 4.176 20.893 1.00 95.25 285 ASP A N 1
ATOM 2230 C CA . ASP A 1 285 ? -14.338 5.190 21.909 1.00 95.25 285 ASP A CA 1
ATOM 2231 C C . ASP A 1 285 ? -13.429 6.307 21.392 1.00 95.25 285 ASP A C 1
ATOM 2233 O O . ASP A 1 285 ? -13.658 7.469 21.718 1.00 95.25 285 ASP A O 1
ATOM 2237 N N . ALA A 1 286 ? -12.423 5.970 20.579 1.00 95.56 286 ALA A N 1
ATOM 2238 C CA . ALA A 1 286 ? -11.373 6.903 20.182 1.00 95.56 286 ALA A CA 1
ATOM 2239 C C . ALA A 1 286 ? -11.415 7.331 18.708 1.00 95.56 286 ALA A C 1
ATOM 2241 O O . ALA A 1 286 ? -10.872 8.383 18.390 1.00 95.56 286 ALA A O 1
ATOM 2242 N N . PHE A 1 287 ? -12.034 6.560 17.807 1.00 96.94 287 PHE A N 1
ATOM 2243 C CA . PHE A 1 287 ? -11.959 6.795 16.356 1.00 96.94 287 PHE A CA 1
ATOM 2244 C C . PHE A 1 287 ? -13.308 7.180 15.730 1.00 96.94 287 PHE A C 1
ATOM 2246 O O . PHE A 1 287 ? -13.538 6.940 14.549 1.00 96.94 287 PHE A O 1
ATOM 2253 N N . GLY A 1 288 ? -14.216 7.808 16.484 1.00 96.38 288 GLY A N 1
ATOM 2254 C CA . GLY A 1 288 ? -15.461 8.349 15.925 1.00 96.38 288 GLY A CA 1
ATOM 2255 C C . GLY A 1 288 ? -15.196 9.326 14.768 1.00 96.38 288 GLY A C 1
ATOM 2256 O O . GLY A 1 288 ? -14.402 10.247 14.914 1.00 96.38 288 GLY A O 1
ATOM 2257 N N . GLY A 1 289 ? -15.860 9.130 13.627 1.00 95.88 289 GLY A N 1
ATOM 2258 C CA . GLY A 1 289 ? -15.646 9.877 12.380 1.00 95.88 289 GLY A CA 1
ATOM 2259 C C . GLY A 1 289 ? -14.728 9.181 11.365 1.00 95.88 289 GLY A C 1
ATOM 2260 O O . GLY A 1 289 ? -14.627 9.637 10.230 1.00 95.88 289 GLY A O 1
ATOM 2261 N N . TRP A 1 290 ? -14.078 8.074 11.735 1.00 97.94 290 TRP A N 1
ATOM 2262 C CA . TRP A 1 290 ? -13.122 7.378 10.870 1.00 97.94 290 TRP A CA 1
ATOM 2263 C C . TRP A 1 290 ? -13.749 6.254 10.039 1.00 97.94 290 TRP A C 1
ATOM 2265 O O . TRP A 1 290 ? -14.642 5.536 10.497 1.00 97.94 290 TRP A O 1
ATOM 2275 N N . SER A 1 291 ? -13.188 6.027 8.848 1.00 98.31 291 SER A N 1
ATOM 2276 C CA . SER A 1 291 ? -13.414 4.803 8.073 1.00 98.31 291 SER A CA 1
ATOM 2277 C C . SER A 1 291 ? -12.284 3.808 8.340 1.00 98.31 291 SER A C 1
ATOM 2279 O O . SER A 1 291 ? -11.124 4.066 8.016 1.00 98.31 291 SER A O 1
ATOM 2281 N N . VAL A 1 292 ? -12.621 2.651 8.907 1.00 98.62 292 VAL A N 1
ATOM 2282 C CA . VAL A 1 292 ? -11.662 1.605 9.281 1.00 98.62 292 VAL A CA 1
ATOM 2283 C C . VAL A 1 292 ? -11.734 0.451 8.288 1.00 98.62 292 VAL A C 1
ATOM 2285 O O . VAL A 1 292 ? -12.804 -0.100 8.039 1.00 98.62 292 VAL A O 1
ATOM 2288 N N . PHE A 1 293 ? -10.587 0.062 7.743 1.00 98.69 293 PHE A N 1
ATOM 2289 C CA . PHE A 1 293 ? -10.432 -1.027 6.791 1.00 98.69 293 PHE A CA 1
ATOM 2290 C C . PHE A 1 293 ? -9.518 -2.107 7.362 1.00 98.69 293 PHE A C 1
ATOM 2292 O O . PHE A 1 293 ? -8.367 -1.840 7.703 1.00 98.69 293 PHE A O 1
ATOM 2299 N N . VAL A 1 294 ? -10.019 -3.339 7.429 1.00 97.88 294 VAL A N 1
ATOM 2300 C CA . VAL A 1 294 ? -9.268 -4.482 7.962 1.00 97.88 294 VAL A CA 1
ATOM 2301 C C . VAL A 1 294 ? -9.182 -5.573 6.905 1.00 97.88 294 VAL A C 1
ATOM 2303 O O . VAL A 1 294 ? -10.209 -6.100 6.469 1.00 97.88 294 VAL A O 1
ATOM 2306 N N . LEU A 1 295 ? -7.959 -5.907 6.488 1.00 95.88 295 LEU A N 1
ATOM 2307 C CA . LEU A 1 295 ? -7.681 -7.081 5.662 1.00 95.88 295 LEU A CA 1
ATOM 2308 C C . LEU A 1 295 ? -7.452 -8.292 6.571 1.00 95.88 295 LEU A C 1
ATOM 2310 O O . LEU A 1 295 ? -6.538 -8.281 7.386 1.00 95.88 295 LEU A O 1
ATOM 2314 N N . THR A 1 296 ? -8.256 -9.343 6.431 1.00 92.75 296 THR A N 1
ATOM 2315 C CA . THR A 1 296 ? -8.085 -10.576 7.216 1.00 92.75 296 THR A CA 1
ATOM 2316 C C . THR A 1 296 ? -8.614 -11.803 6.476 1.00 92.75 296 THR A C 1
ATOM 2318 O O . THR A 1 296 ? -9.461 -11.682 5.589 1.00 92.75 296 THR A O 1
ATOM 2321 N N . ALA A 1 297 ? -8.133 -12.991 6.840 1.00 89.81 297 ALA A N 1
ATOM 2322 C CA . ALA A 1 297 ? -8.763 -14.261 6.471 1.00 89.81 297 ALA A CA 1
ATOM 2323 C C . ALA A 1 297 ? -9.858 -14.700 7.464 1.00 89.81 297 ALA A C 1
ATOM 2325 O O . ALA A 1 297 ? -10.619 -15.621 7.175 1.00 89.81 297 ALA A O 1
ATOM 2326 N N . ASP A 1 298 ? -9.980 -14.020 8.607 1.00 89.94 298 ASP A N 1
ATOM 2327 C CA . ASP A 1 298 ? -11.009 -14.304 9.602 1.00 89.94 298 ASP A CA 1
ATOM 2328 C C . ASP A 1 298 ? -12.372 -13.716 9.198 1.00 89.94 298 ASP A C 1
ATOM 2330 O O . ASP A 1 298 ? -12.593 -12.502 9.219 1.00 89.94 298 ASP A O 1
ATOM 2334 N N . MET A 1 299 ? -13.313 -14.593 8.847 1.00 90.75 299 MET A N 1
ATOM 2335 C CA . MET A 1 299 ? -14.672 -14.207 8.460 1.00 90.75 299 MET A CA 1
ATOM 2336 C C . MET A 1 299 ? -15.561 -13.836 9.657 1.00 90.75 299 MET A C 1
ATOM 2338 O O . MET A 1 299 ? -16.596 -13.199 9.453 1.00 90.75 299 MET A O 1
ATOM 2342 N N . ALA A 1 300 ? -15.179 -14.214 10.881 1.00 91.38 300 ALA A N 1
ATOM 2343 C CA . ALA A 1 300 ? -15.888 -13.896 12.118 1.00 91.38 300 ALA A CA 1
ATOM 2344 C C . ALA A 1 300 ? -15.474 -12.537 12.719 1.00 91.38 300 ALA A C 1
ATOM 2346 O O . ALA A 1 300 ? -16.121 -12.071 13.664 1.00 91.38 300 ALA A O 1
ATOM 2347 N N . LEU A 1 301 ? -14.473 -11.865 12.128 1.00 93.19 301 LEU A N 1
ATOM 2348 C CA . LEU A 1 301 ? -13.931 -10.582 12.590 1.00 93.19 301 LEU A CA 1
ATOM 2349 C C . LEU A 1 301 ? -15.007 -9.540 12.965 1.00 93.19 301 LEU A C 1
ATOM 2351 O O . LEU A 1 301 ? -14.927 -9.004 14.073 1.00 93.19 301 LEU A O 1
ATOM 2355 N N . PRO A 1 302 ? -16.036 -9.241 12.139 1.00 95.56 302 PRO A N 1
ATOM 2356 C CA . PRO A 1 302 ? -17.054 -8.251 12.516 1.00 95.56 302 PRO A CA 1
ATOM 2357 C C . PRO A 1 302 ? -17.771 -8.582 13.836 1.00 95.56 302 PRO A C 1
ATOM 2359 O O . PRO A 1 302 ? -18.024 -7.701 14.663 1.00 95.56 302 PRO A O 1
ATOM 2362 N N . GLY A 1 303 ? -18.054 -9.870 14.066 1.00 94.88 303 GLY A N 1
ATOM 2363 C CA . GLY A 1 303 ? -18.690 -10.359 15.289 1.00 94.88 303 GLY A CA 1
ATOM 2364 C C . GLY A 1 303 ? -17.790 -10.213 16.516 1.00 94.88 303 GLY A C 1
ATOM 2365 O O . GLY A 1 303 ? -18.254 -9.751 17.559 1.00 94.88 303 GLY A O 1
ATOM 2366 N N . GLN A 1 304 ? -16.500 -10.528 16.382 1.00 93.62 304 GLN A N 1
ATOM 2367 C CA . GLN A 1 304 ? -15.512 -10.402 17.462 1.00 93.62 304 GLN A CA 1
ATOM 2368 C C . GLN A 1 304 ? -15.257 -8.937 17.839 1.00 93.62 304 GLN A C 1
ATOM 2370 O O . GLN A 1 304 ? -15.251 -8.599 19.021 1.00 93.62 304 GLN A O 1
ATOM 2375 N N . LEU A 1 305 ? -15.145 -8.045 16.844 1.00 95.69 305 LEU A N 1
ATOM 2376 C CA . LEU A 1 305 ? -15.057 -6.594 17.063 1.00 95.69 305 LEU A CA 1
ATOM 2377 C C . LEU A 1 305 ? -16.359 -6.014 17.647 1.00 95.69 305 LEU A C 1
ATOM 2379 O O . LEU A 1 305 ? -16.367 -4.906 18.186 1.00 95.69 305 LEU A O 1
ATOM 2383 N N . ARG A 1 306 ? -17.482 -6.739 17.531 1.00 96.44 306 ARG A N 1
ATOM 2384 C CA . ARG A 1 306 ? -18.841 -6.259 17.834 1.00 96.44 306 ARG A CA 1
ATOM 2385 C C . ARG A 1 306 ? -19.179 -4.979 17.065 1.00 96.44 306 ARG A C 1
ATOM 2387 O O . ARG A 1 306 ? -19.785 -4.056 17.621 1.00 96.44 306 ARG A O 1
ATOM 2394 N N . ILE A 1 307 ? -18.759 -4.904 15.805 1.00 96.88 307 ILE A N 1
ATOM 2395 C CA . ILE A 1 307 ? -19.035 -3.791 14.893 1.00 96.88 307 ILE A CA 1
ATOM 2396 C C . ILE A 1 307 ? -19.586 -4.386 13.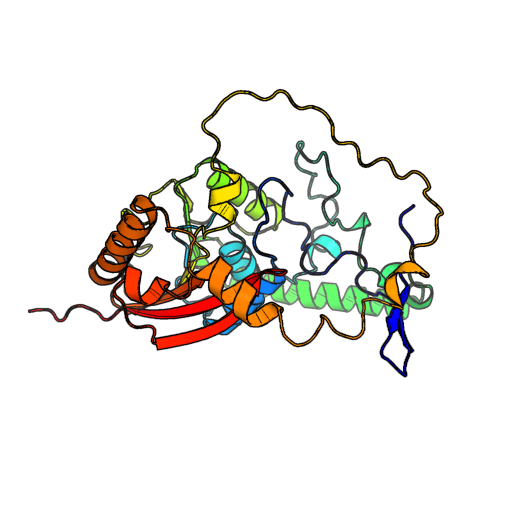604 1.00 96.88 307 ILE A C 1
ATOM 2398 O O . ILE A 1 307 ? -18.979 -5.275 13.016 1.00 96.88 307 ILE A O 1
ATOM 2402 N N . LYS A 1 308 ? -20.732 -3.879 13.152 1.00 96.69 308 LYS A N 1
ATOM 2403 C CA . LYS A 1 308 ? -21.295 -4.267 11.860 1.00 96.69 308 LYS A CA 1
ATOM 2404 C C . LYS A 1 308 ? -20.469 -3.643 10.737 1.00 96.69 308 LYS A C 1
ATOM 2406 O O . LYS A 1 308 ? -20.278 -2.428 10.711 1.00 96.69 308 LYS A O 1
ATOM 2411 N N . GLU A 1 309 ? -20.003 -4.460 9.804 1.00 97.62 309 GLU A N 1
ATOM 2412 C CA . GLU A 1 309 ? -19.323 -3.990 8.606 1.00 97.62 309 GLU A CA 1
ATOM 2413 C C . GLU A 1 309 ? -20.286 -3.235 7.677 1.00 97.62 309 GLU A C 1
ATOM 2415 O O . GLU A 1 309 ? -21.449 -3.608 7.504 1.00 97.62 309 GLU A O 1
ATOM 2420 N N . SER A 1 310 ? -19.797 -2.168 7.047 1.00 97.94 310 SER A N 1
ATOM 2421 C CA . SER A 1 310 ? -20.524 -1.419 6.016 1.00 97.94 310 SER A CA 1
ATOM 2422 C C . SER A 1 310 ? -20.251 -1.954 4.609 1.00 97.94 310 SER A C 1
ATOM 2424 O O . SER A 1 310 ? -21.084 -1.812 3.714 1.00 97.94 310 SER A O 1
ATOM 2426 N N . LYS A 1 311 ? -19.094 -2.594 4.396 1.00 98.19 311 LYS A N 1
ATOM 2427 C CA . LYS A 1 311 ? -18.728 -3.249 3.134 1.00 98.19 311 LYS A CA 1
ATOM 2428 C C . LYS A 1 311 ? -17.804 -4.434 3.395 1.00 98.19 311 LYS A C 1
ATOM 2430 O O . LYS A 1 311 ? -16.966 -4.393 4.291 1.00 98.19 311 LYS A O 1
ATOM 2435 N N . ARG A 1 312 ? -17.909 -5.463 2.553 1.00 97.31 312 ARG A N 1
ATOM 2436 C CA . ARG A 1 312 ? -17.021 -6.629 2.546 1.00 97.31 312 ARG A CA 1
ATOM 2437 C C . ARG A 1 312 ? -16.594 -6.941 1.118 1.00 97.31 312 ARG A C 1
ATOM 2439 O O . ARG A 1 312 ? -17.441 -7.257 0.287 1.00 97.31 312 ARG A O 1
ATOM 2446 N N . THR A 1 313 ? -15.293 -6.885 0.844 1.00 98.12 313 THR A N 1
ATOM 2447 C CA . THR A 1 313 ? -14.742 -7.135 -0.500 1.00 98.12 313 THR A CA 1
ATOM 2448 C C . THR A 1 313 ? -13.886 -8.407 -0.497 1.00 98.12 313 THR A C 1
ATOM 2450 O O . THR A 1 313 ? -12.970 -8.490 0.324 1.00 98.12 313 THR A O 1
ATOM 2453 N N . PRO A 1 314 ? -14.163 -9.407 -1.357 1.00 97.19 314 PRO A N 1
ATOM 2454 C CA . PRO A 1 314 ? -13.329 -10.602 -1.483 1.00 97.19 314 PRO A CA 1
ATOM 2455 C C . PRO A 1 314 ? -11.989 -10.279 -2.148 1.00 97.19 314 PRO A C 1
ATOM 2457 O O . PRO A 1 314 ? -11.956 -9.586 -3.161 1.00 97.19 314 PRO A O 1
ATOM 2460 N N . LEU A 1 315 ? -10.894 -10.780 -1.570 1.00 96.31 315 LEU A N 1
ATOM 2461 C CA . LEU A 1 315 ? -9.521 -10.605 -2.055 1.00 96.31 315 LEU A CA 1
ATOM 2462 C C . LEU A 1 315 ? -8.712 -11.891 -1.833 1.00 96.31 315 LEU A C 1
ATOM 2464 O O . LEU A 1 315 ? -9.132 -12.763 -1.076 1.00 96.31 315 LEU A O 1
ATOM 2468 N N . PHE A 1 316 ? -7.533 -11.982 -2.449 1.00 91.88 316 PHE A N 1
ATOM 2469 C CA . PHE A 1 316 ? -6.592 -13.086 -2.249 1.00 91.88 316 PHE A CA 1
ATOM 2470 C C . PHE A 1 316 ? -5.212 -12.551 -1.870 1.00 91.88 316 PHE A C 1
ATOM 2472 O O . PHE A 1 316 ? -4.617 -11.776 -2.622 1.00 91.88 316 PHE A O 1
ATOM 2479 N N . ASN A 1 317 ? -4.695 -12.970 -0.714 1.00 88.06 317 ASN A N 1
ATOM 2480 C CA . ASN A 1 317 ? -3.325 -12.697 -0.288 1.00 88.06 317 ASN A CA 1
ATOM 2481 C C . ASN A 1 317 ? -2.456 -13.932 -0.559 1.00 88.06 317 ASN A C 1
ATOM 2483 O O . ASN A 1 317 ? -2.266 -14.788 0.303 1.00 88.06 317 ASN A O 1
ATOM 2487 N N . GLY A 1 318 ? -1.979 -14.053 -1.800 1.00 85.88 318 GLY A N 1
ATOM 2488 C CA . GLY A 1 318 ? -1.383 -15.301 -2.277 1.00 85.88 318 GLY A CA 1
ATOM 2489 C C . GLY A 1 318 ? -2.463 -16.381 -2.440 1.00 85.88 318 GLY A C 1
ATOM 2490 O O . GLY A 1 318 ? -3.485 -16.085 -3.057 1.00 85.88 318 GLY A O 1
ATOM 2491 N N . PRO A 1 319 ? -2.268 -17.607 -1.924 1.00 84.12 319 PRO A N 1
ATOM 2492 C CA . PRO A 1 319 ? -3.287 -18.657 -1.985 1.00 84.12 319 PRO A CA 1
ATOM 2493 C C . PRO A 1 319 ? -4.438 -18.434 -0.992 1.00 84.12 319 PRO A C 1
ATOM 2495 O O . PRO A 1 319 ? -5.482 -19.069 -1.114 1.00 84.12 319 PRO A O 1
ATOM 2498 N N . LEU A 1 320 ? -4.253 -17.548 -0.008 1.00 85.12 320 LEU A N 1
ATOM 2499 C CA . LEU A 1 320 ? -5.208 -17.358 1.069 1.00 85.12 320 LEU A CA 1
ATOM 2500 C C . LEU A 1 320 ? -6.346 -16.428 0.652 1.00 85.12 320 LEU A C 1
ATOM 2502 O O . LEU A 1 320 ? -6.122 -15.282 0.249 1.00 85.12 320 LEU A O 1
ATOM 2506 N N . GLU A 1 321 ? -7.575 -16.912 0.797 1.00 90.19 321 GLU A N 1
ATOM 2507 C CA . GLU A 1 321 ? -8.774 -16.102 0.628 1.00 90.19 321 GLU A CA 1
ATOM 2508 C C . GLU A 1 321 ? -8.942 -15.149 1.820 1.00 90.19 321 GLU A C 1
ATOM 2510 O O . GLU A 1 321 ? -9.039 -15.564 2.973 1.00 90.19 321 GLU A O 1
ATOM 2515 N N . CYS A 1 322 ? -9.018 -13.854 1.529 1.00 93.00 322 CYS A N 1
ATOM 2516 C CA . CYS A 1 322 ? -9.199 -12.797 2.515 1.00 93.00 322 CYS A CA 1
ATOM 2517 C C . CYS A 1 322 ? -10.482 -12.000 2.244 1.00 93.00 322 CYS A C 1
ATOM 2519 O O . CYS A 1 322 ? -11.115 -12.072 1.179 1.00 93.00 322 CYS A O 1
ATOM 2521 N N . ARG A 1 323 ? -10.852 -11.173 3.218 1.00 96.19 323 ARG A N 1
ATOM 2522 C CA . ARG A 1 323 ? -11.800 -10.073 3.063 1.00 96.19 323 ARG A CA 1
ATOM 2523 C C . ARG A 1 323 ? -11.150 -8.768 3.471 1.00 96.19 323 ARG A C 1
ATOM 2525 O O . ARG A 1 323 ? -10.440 -8.707 4.467 1.00 96.19 323 ARG A O 1
ATOM 2532 N N . LEU A 1 324 ? -11.458 -7.725 2.709 1.00 98.31 324 LEU A N 1
ATOM 2533 C CA . LEU A 1 324 ? -11.330 -6.349 3.161 1.00 98.31 324 LEU A CA 1
ATOM 2534 C C . LEU A 1 324 ? -12.682 -5.919 3.727 1.00 98.31 324 LEU A C 1
ATOM 2536 O O . LEU A 1 324 ? -13.634 -5.690 2.969 1.00 98.31 324 LEU A O 1
ATOM 2540 N N . PHE A 1 325 ? -12.769 -5.856 5.051 1.00 98.56 325 PHE A N 1
ATOM 2541 C CA . PHE A 1 325 ? -13.922 -5.305 5.750 1.00 98.56 325 PHE A CA 1
ATOM 2542 C C . PHE A 1 325 ? -13.770 -3.797 5.885 1.00 98.56 325 PHE A C 1
ATOM 2544 O O . PHE A 1 325 ? -12.690 -3.319 6.220 1.00 98.56 325 PHE A O 1
ATOM 2551 N N . LYS A 1 326 ? -14.855 -3.062 5.641 1.00 98.69 326 LYS A N 1
ATOM 2552 C CA . LYS A 1 326 ? -14.977 -1.640 5.958 1.00 98.69 326 LYS A CA 1
ATOM 2553 C C . LYS A 1 326 ? -15.920 -1.482 7.142 1.00 98.69 326 LYS A C 1
ATOM 2555 O O . LYS A 1 326 ? -17.008 -2.056 7.134 1.00 98.69 326 LYS A O 1
ATOM 2560 N N . PHE A 1 327 ? -15.536 -0.656 8.100 1.00 98.56 327 PHE A N 1
ATOM 2561 C CA . PHE A 1 327 ? -16.363 -0.235 9.219 1.00 98.56 327 PHE A CA 1
ATOM 2562 C C . PHE A 1 327 ? -16.404 1.292 9.262 1.00 98.56 327 PHE A C 1
ATOM 2564 O O . PHE A 1 327 ? -15.375 1.942 9.090 1.00 98.56 327 PHE A O 1
ATOM 2571 N N . GLU A 1 328 ? -17.584 1.862 9.492 1.00 97.88 328 GLU A N 1
ATOM 2572 C CA . GLU A 1 328 ? -17.736 3.302 9.724 1.00 97.88 328 GLU A CA 1
ATOM 2573 C C . GLU A 1 328 ? -17.855 3.542 11.225 1.00 97.88 328 GLU A C 1
ATOM 2575 O O . GLU A 1 328 ? -18.751 2.997 11.875 1.00 97.88 328 GLU A O 1
ATOM 2580 N N . MET A 1 329 ? -16.941 4.326 11.788 1.00 96.88 329 MET A N 1
ATOM 2581 C CA . MET A 1 329 ? -16.989 4.685 13.199 1.00 96.88 329 MET A CA 1
ATOM 2582 C C . MET A 1 329 ? -17.852 5.930 13.360 1.00 96.88 329 MET A C 1
ATOM 2584 O O . MET A 1 329 ? -17.499 7.013 12.900 1.00 96.88 329 MET A O 1
ATOM 2588 N N . HIS A 1 330 ? -18.993 5.804 14.024 1.00 92.44 330 HIS A N 1
ATOM 2589 C CA . HIS A 1 330 ? -19.857 6.949 14.298 1.00 92.44 330 HIS A CA 1
ATOM 2590 C C . HIS A 1 330 ? -19.377 7.696 15.544 1.00 92.44 330 HIS A C 1
ATOM 2592 O O . HIS A 1 330 ? -19.041 7.071 16.550 1.00 92.44 330 HIS A O 1
ATOM 2598 N N . GLN A 1 331 ? -19.363 9.032 15.492 1.00 85.88 331 GLN A N 1
ATOM 2599 C CA . GLN A 1 331 ? -19.139 9.844 16.688 1.00 85.88 331 GLN A CA 1
ATOM 2600 C C . GLN A 1 331 ? -20.224 9.540 17.725 1.00 85.88 331 GLN A C 1
ATOM 2602 O O . GLN A 1 331 ? -21.405 9.401 17.384 1.00 85.88 331 GLN A O 1
ATOM 2607 N N . LYS A 1 332 ? -19.825 9.431 18.996 1.00 78.25 332 LYS A N 1
ATOM 2608 C CA . LYS A 1 332 ? -20.795 9.405 20.090 1.00 78.25 332 LYS A CA 1
ATOM 2609 C C . LYS A 1 332 ? -21.532 10.741 20.076 1.00 78.25 332 LYS A C 1
ATOM 2611 O O . LYS A 1 332 ? -20.907 11.785 19.933 1.00 78.25 332 LYS A O 1
ATOM 2616 N N . ARG A 1 333 ? -22.861 10.696 20.168 1.00 71.38 333 ARG A N 1
ATOM 2617 C CA . ARG A 1 333 ? -23.645 11.913 20.384 1.00 71.38 333 ARG A CA 1
ATOM 2618 C C . ARG A 1 333 ? -23.253 12.457 21.753 1.00 71.38 333 ARG A C 1
ATOM 2620 O O . ARG A 1 333 ? -23.270 11.681 22.708 1.00 71.38 333 ARG A O 1
ATOM 2627 N N . ASP A 1 334 ? -22.904 13.736 21.821 1.00 65.44 334 ASP A N 1
ATOM 2628 C CA . ASP A 1 334 ? -22.753 14.424 23.099 1.00 65.44 334 ASP A CA 1
ATOM 2629 C C . ASP A 1 334 ? -24.105 14.337 23.820 1.00 65.44 334 ASP A C 1
ATOM 2631 O O . ASP A 1 334 ? -25.134 14.760 23.284 1.00 65.44 334 ASP A O 1
ATOM 2635 N N . SER A 1 335 ? -24.109 13.645 24.958 1.00 46.41 335 SER A N 1
ATOM 2636 C CA . SER A 1 335 ? -25.279 13.401 25.808 1.00 46.41 335 SER A CA 1
ATOM 2637 C C . SER A 1 335 ? -25.501 14.527 26.796 1.00 46.41 335 SER A C 1
ATOM 2639 O O . SER A 1 335 ? -24.480 14.940 27.396 1.00 46.41 335 SER A O 1
#